Protein AF-A0A8S3IRN6-F1 (afdb_monomer_lite)

InterPro domains:
  IPR015925 Ryanodine/Inositol 1,4,5-trisphosphate receptor [PTHR45816] (8-215)

Secondary structure (DSSP, 8-state):
----------PPPGGGGG--HHHHHHHHHHPPP-TTS-SHHHHHHHHHHHHHHHHHHHHHHT-HHHHHHHHTHHHHHHHHHHHHHHHHHHHHHH-STTS------HHHHHHHHHHHHHHHHHHHH---HHHHHHHHHHHHHHHHHHH-HHHHHHHHHHHHHHHHHHHHHHHHHHTTGGGS-HHHHHH-HHHHHHHHHHHHHHHHHHT-GGGGGGG--

Sequence (217 aa):
MLISICLVVFPVPQLCEFLTNEKKQKVFLTCEQDEQGSKVKDFFEKFSEIFEEMKWQRKLRHQPTLYWFSSQMSLWSDISFNFAVLINILVAVFYPFNKGLKDLDSRSSAAIWGGLLMTLITILIKPNATSMRMFFVAGILRSIYSVGLGPTLWLMGTIQVLNKGIFLVSFMGNNGTFSKSRYENLTNFQLVYHVGYLLLCVLGLCLHEFFYSLLVS

Structure (mmCIF, N/CA/C/O backbone):
data_AF-A0A8S3IRN6-F1
#
_entry.id   AF-A0A8S3IRN6-F1
#
loop_
_atom_site.group_PDB
_atom_site.id
_atom_site.type_symbol
_atom_site.label_atom_id
_atom_site.label_alt_id
_atom_site.label_comp_id
_atom_site.label_asym_id
_atom_site.label_entity_id
_atom_site.label_seq_id
_atom_site.pdbx_PDB_ins_code
_atom_site.Cartn_x
_atom_site.Cartn_y
_atom_site.Cartn_z
_atom_site.occupancy
_atom_site.B_iso_or_equiv
_atom_site.auth_seq_id
_atom_site.auth_comp_id
_atom_site.auth_asym_id
_atom_site.auth_atom_id
_atom_site.pdbx_PDB_model_num
ATOM 1 N N . MET A 1 1 ? -36.011 18.662 41.094 1.00 51.31 1 MET A N 1
ATOM 2 C CA . MET A 1 1 ? -35.367 17.332 41.114 1.00 51.31 1 MET A CA 1
ATOM 3 C C . MET A 1 1 ? -33.869 17.562 41.272 1.00 51.31 1 MET A C 1
ATOM 5 O O . MET A 1 1 ? -33.260 18.069 40.341 1.00 51.31 1 MET A O 1
ATOM 9 N N . LEU A 1 2 ? -33.300 17.344 42.463 1.00 59.03 2 LEU A N 1
ATOM 10 C CA . LEU A 1 2 ? -31.853 17.483 42.667 1.00 59.03 2 LEU A CA 1
ATOM 11 C C . LEU A 1 2 ? -31.159 16.278 42.025 1.00 59.03 2 LEU A C 1
ATOM 13 O O . LEU A 1 2 ? -31.334 15.151 42.483 1.00 59.03 2 LEU A O 1
ATOM 17 N N . ILE A 1 3 ? -30.399 16.513 40.959 1.00 70.56 3 ILE A N 1
ATOM 18 C CA . ILE A 1 3 ? -29.511 15.502 40.382 1.00 70.56 3 ILE A CA 1
ATOM 19 C C . ILE A 1 3 ? -28.331 15.364 41.351 1.00 70.56 3 ILE A C 1
ATOM 21 O O . ILE A 1 3 ? -27.494 16.259 41.435 1.00 70.56 3 ILE A O 1
ATOM 25 N N . SER A 1 4 ? -28.287 14.278 42.127 1.00 84.00 4 SER A N 1
ATOM 26 C CA . SER A 1 4 ? -27.102 13.944 42.927 1.00 84.00 4 SER A CA 1
ATOM 27 C C . SER A 1 4 ? -26.049 13.306 42.031 1.00 84.00 4 SER A C 1
ATOM 29 O O . SER A 1 4 ? -26.319 12.315 41.354 1.00 84.00 4 SER A O 1
ATOM 31 N N . ILE A 1 5 ? -24.847 13.874 42.033 1.00 87.06 5 ILE A N 1
ATOM 32 C CA . ILE A 1 5 ? -23.699 13.350 41.293 1.00 87.06 5 ILE A CA 1
ATOM 33 C C . ILE A 1 5 ? -23.026 12.288 42.165 1.00 87.06 5 ILE A C 1
ATOM 35 O O . ILE A 1 5 ? -22.626 12.571 43.293 1.00 87.06 5 ILE A O 1
ATOM 39 N N . CYS A 1 6 ? -22.906 11.066 41.647 1.00 88.75 6 CYS A N 1
ATOM 40 C CA . CYS A 1 6 ? -22.199 9.970 42.304 1.00 88.75 6 CYS A CA 1
ATOM 41 C C . CYS A 1 6 ? -20.865 9.718 41.593 1.00 88.75 6 CYS A C 1
ATOM 43 O O . CYS A 1 6 ? -20.819 9.653 40.364 1.00 88.75 6 CYS A O 1
ATOM 45 N N . LEU A 1 7 ? -19.785 9.569 42.362 1.00 91.44 7 LEU A N 1
ATOM 46 C CA . LEU A 1 7 ? -18.476 9.177 41.849 1.00 91.44 7 LEU A CA 1
ATOM 47 C C . LEU A 1 7 ? -18.301 7.669 42.032 1.00 91.44 7 LEU A C 1
ATOM 49 O O . LEU A 1 7 ? -18.360 7.168 43.154 1.00 91.44 7 LEU A O 1
ATOM 53 N N . VAL A 1 8 ? -18.043 6.960 40.936 1.00 92.94 8 VAL A N 1
ATOM 54 C CA . VAL A 1 8 ? -17.762 5.520 40.944 1.00 92.94 8 VAL A CA 1
ATOM 55 C C . VAL A 1 8 ? -16.348 5.293 40.423 1.00 92.94 8 VAL A C 1
ATOM 57 O O . VAL A 1 8 ? -15.990 5.796 39.360 1.00 92.94 8 VAL A O 1
ATOM 60 N N . VAL A 1 9 ? -15.547 4.526 41.165 1.00 93.25 9 VAL A N 1
ATOM 61 C CA . VAL A 1 9 ? -14.176 4.153 40.787 1.00 93.25 9 VAL A CA 1
ATOM 62 C C . VAL A 1 9 ? -14.138 2.659 40.486 1.00 93.25 9 VAL A C 1
ATOM 64 O O . VAL A 1 9 ? -14.613 1.851 41.281 1.00 93.25 9 VAL A O 1
ATOM 67 N N . PHE A 1 10 ? -13.571 2.289 39.340 1.00 95.38 10 PHE A N 1
ATOM 68 C CA . PHE A 1 10 ? -13.399 0.901 38.915 1.00 95.38 10 PHE A CA 1
ATOM 69 C C . PHE A 1 10 ? -12.050 0.725 38.199 1.00 95.38 10 PHE A C 1
ATOM 71 O O . PHE A 1 10 ? -11.532 1.685 37.622 1.00 95.38 10 PHE A O 1
ATOM 78 N N . PRO A 1 11 ? -11.451 -0.480 38.231 1.00 94.75 11 PRO A N 1
ATOM 79 C CA . PRO A 1 11 ? -10.214 -0.751 37.509 1.00 94.75 11 PRO A CA 1
ATOM 80 C C . PRO A 1 11 ? -10.444 -0.742 35.994 1.00 94.75 11 PRO A C 1
ATOM 82 O O . PRO A 1 11 ? -11.449 -1.257 35.500 1.00 94.75 11 PRO A O 1
ATOM 85 N N . VAL A 1 12 ? -9.486 -0.195 35.243 1.00 93.69 12 VAL A N 1
ATOM 86 C CA . VAL A 1 12 ? -9.558 -0.157 33.777 1.00 93.69 12 VAL A CA 1
ATOM 87 C C . VAL A 1 12 ? -9.397 -1.577 33.212 1.00 93.69 12 VAL A C 1
ATOM 89 O O . VAL A 1 12 ? -8.413 -2.249 33.531 1.00 93.69 12 VAL A O 1
ATOM 92 N N . PRO A 1 13 ? -10.317 -2.056 32.354 1.00 93.31 13 PRO A N 1
ATOM 93 C CA . PRO A 1 13 ? -10.179 -3.359 31.713 1.00 93.31 13 PRO A CA 1
ATOM 94 C C . PRO A 1 13 ? -8.939 -3.434 30.811 1.00 93.31 13 PRO A C 1
ATOM 96 O O . PRO A 1 13 ? -8.669 -2.512 30.043 1.00 93.31 13 PRO A O 1
ATOM 99 N N . GLN A 1 14 ? -8.252 -4.583 30.797 1.00 92.12 14 GLN A N 1
ATOM 100 C CA . GLN A 1 14 ? -7.082 -4.821 29.927 1.00 92.12 14 GLN A CA 1
ATOM 101 C C . GLN A 1 14 ? -7.380 -4.605 28.433 1.00 92.12 14 GLN A C 1
ATOM 103 O O . GLN A 1 14 ? -6.500 -4.256 27.656 1.00 92.12 14 GLN A O 1
ATOM 108 N N . LEU A 1 15 ? -8.637 -4.784 28.009 1.00 91.75 15 LEU A N 1
ATOM 109 C CA . LEU A 1 15 ? -9.035 -4.595 26.615 1.00 91.75 15 LEU A CA 1
ATOM 110 C C . LEU A 1 15 ? -8.825 -3.146 26.125 1.00 91.75 15 LEU A C 1
ATOM 112 O O . LEU A 1 15 ? -8.568 -2.932 24.943 1.00 91.75 15 LEU A O 1
ATOM 116 N N . CYS A 1 16 ? -8.890 -2.162 27.025 1.00 90.19 16 CYS A N 1
ATOM 117 C CA . CYS A 1 16 ? -8.715 -0.750 26.687 1.00 90.19 16 CYS A CA 1
ATOM 118 C C . CYS A 1 16 ? -7.281 -0.405 26.251 1.00 90.19 16 CYS A C 1
ATOM 120 O O . CYS A 1 16 ? -7.080 0.610 25.585 1.00 90.19 16 CYS A O 1
ATOM 122 N N . GLU A 1 17 ? -6.297 -1.256 26.560 1.00 91.50 17 GLU A N 1
ATOM 123 C CA . GLU A 1 17 ? -4.917 -1.123 26.071 1.00 91.50 17 GLU A CA 1
ATOM 124 C C . GLU A 1 17 ? -4.825 -1.296 24.543 1.00 91.50 17 GLU A C 1
ATOM 126 O O . GLU A 1 17 ? -3.921 -0.771 23.890 1.00 91.50 17 GLU A O 1
ATOM 131 N N . PHE A 1 18 ? -5.794 -1.992 23.935 1.00 91.25 18 PHE A N 1
ATOM 132 C CA . PHE A 1 18 ? -5.815 -2.246 22.494 1.00 91.25 18 PHE A CA 1
ATOM 133 C C . PHE A 1 18 ? -6.413 -1.102 21.663 1.00 91.25 18 PHE A C 1
ATOM 135 O O . PHE A 1 18 ? -6.454 -1.203 20.437 1.00 91.25 18 PHE A O 1
ATOM 142 N N . LEU A 1 19 ? -6.840 -0.008 22.300 1.00 90.88 19 LEU A N 1
ATOM 143 C CA . LEU A 1 19 ? -7.397 1.158 21.622 1.00 90.88 19 LEU A CA 1
ATOM 144 C C . LEU A 1 19 ? -6.293 2.043 21.022 1.00 90.88 19 LEU A C 1
ATOM 146 O O . LEU A 1 19 ? -5.521 2.672 21.750 1.00 90.88 19 LEU A O 1
ATOM 150 N N . THR A 1 20 ? -6.251 2.142 19.692 1.00 87.25 20 THR A N 1
ATOM 151 C CA . THR A 1 20 ? -5.255 2.951 18.972 1.00 87.25 20 THR A CA 1
ATOM 152 C C . THR A 1 20 ? -5.501 4.454 19.141 1.00 87.25 20 THR A C 1
ATOM 154 O O . THR A 1 20 ? -6.636 4.923 19.268 1.00 87.25 20 THR A O 1
ATOM 157 N N . ASN A 1 21 ? -4.422 5.244 19.123 1.00 89.25 21 ASN A N 1
ATOM 158 C CA . ASN A 1 21 ? -4.521 6.706 19.209 1.00 89.25 21 ASN A CA 1
ATOM 159 C C . ASN A 1 21 ? -5.210 7.314 17.978 1.00 89.25 21 ASN A C 1
ATOM 161 O O . ASN A 1 21 ? -5.981 8.260 18.124 1.00 89.25 21 ASN A O 1
ATOM 165 N N . GLU A 1 22 ? -5.007 6.732 16.794 1.00 87.25 22 GLU A N 1
ATOM 166 C CA . GLU A 1 22 ? -5.702 7.126 15.562 1.00 87.25 22 GLU A CA 1
ATOM 167 C C . GLU A 1 22 ? -7.220 6.993 15.709 1.00 87.25 22 GLU A C 1
ATOM 169 O O . GLU A 1 22 ? -7.964 7.909 15.357 1.00 87.25 22 GLU A O 1
ATOM 174 N N . LYS A 1 23 ? -7.698 5.889 16.305 1.00 88.94 23 LYS A N 1
ATOM 175 C CA . LYS A 1 23 ? -9.130 5.695 16.541 1.00 88.94 23 LYS A CA 1
ATOM 176 C C . LYS A 1 23 ? -9.678 6.701 17.552 1.00 88.94 23 LYS A C 1
ATOM 178 O O . LYS A 1 23 ? -10.747 7.258 17.312 1.00 88.94 23 LYS A O 1
ATOM 183 N N . LYS A 1 24 ? -8.939 6.998 18.630 1.00 91.50 24 LYS A N 1
ATOM 184 C CA . LYS A 1 24 ? -9.315 8.048 19.601 1.00 91.50 24 LYS A CA 1
ATOM 185 C C . LYS A 1 24 ? -9.478 9.408 18.921 1.00 91.50 24 LYS A C 1
ATOM 187 O O . LYS A 1 24 ? -10.495 10.067 19.117 1.00 91.50 24 LYS A O 1
ATOM 192 N N . GLN A 1 25 ? -8.509 9.802 18.095 1.00 93.38 25 GLN A N 1
ATOM 193 C CA . GLN A 1 25 ? -8.565 11.057 17.343 1.00 93.38 25 GLN A CA 1
ATOM 194 C C . GLN A 1 25 ? -9.724 11.070 16.344 1.00 93.38 25 GLN A C 1
ATOM 196 O O . GLN A 1 25 ? -10.470 12.044 16.283 1.00 93.38 25 GLN A O 1
ATOM 201 N N . LYS A 1 26 ? -9.931 9.974 15.605 1.00 90.00 26 LYS A N 1
ATOM 202 C CA . LYS A 1 26 ? -11.034 9.855 14.648 1.00 90.00 26 LYS A CA 1
ATOM 203 C C . LYS A 1 26 ? -12.388 10.035 15.328 1.00 90.00 26 LYS A C 1
ATOM 205 O O . LYS A 1 26 ? -13.204 10.807 14.840 1.00 90.00 26 LYS A O 1
ATOM 210 N N . VAL A 1 27 ? -12.624 9.376 16.461 1.00 92.31 27 VAL A N 1
ATOM 211 C CA . VAL A 1 27 ? -13.881 9.502 17.220 1.00 92.31 27 VAL A CA 1
ATOM 212 C C . VAL A 1 27 ? -14.057 10.926 17.749 1.00 92.31 27 VAL A C 1
ATOM 214 O O . VAL A 1 27 ? -15.124 11.506 17.588 1.00 92.31 27 VAL A O 1
ATOM 217 N N . PHE A 1 28 ? -12.997 11.534 18.288 1.00 91.31 28 PHE A N 1
ATOM 218 C CA . PHE A 1 28 ? -13.040 12.914 18.777 1.00 91.31 28 PHE A CA 1
ATOM 219 C C . PHE A 1 28 ? -13.473 13.922 17.697 1.00 91.31 28 PHE A C 1
ATOM 221 O O . PHE A 1 28 ? -14.257 14.831 17.976 1.00 91.31 28 PHE A O 1
ATOM 228 N N . LEU A 1 29 ? -12.986 13.742 16.465 1.00 92.81 29 LEU A N 1
ATOM 229 C CA . LEU A 1 29 ? -13.263 14.637 15.339 1.00 92.81 29 LEU A CA 1
ATOM 230 C C . LEU A 1 29 ? -14.586 14.339 14.623 1.00 92.81 29 LEU A C 1
ATOM 232 O O . LEU A 1 29 ? -15.209 15.259 14.108 1.00 92.81 29 LEU A O 1
ATOM 236 N N . THR A 1 30 ? -15.007 13.073 14.573 1.00 92.56 30 THR A N 1
ATOM 237 C CA . THR A 1 30 ? -16.194 12.638 13.809 1.00 92.56 30 THR A CA 1
ATOM 238 C C . THR A 1 30 ? -17.465 12.521 14.643 1.00 92.56 30 THR A C 1
ATOM 240 O O . THR A 1 30 ? -18.512 12.213 14.080 1.00 92.56 30 THR A O 1
ATOM 243 N N . CYS A 1 31 ? -17.400 12.711 15.966 1.00 91.69 31 CYS A N 1
ATOM 244 C CA . CYS A 1 31 ? -18.601 12.718 16.797 1.00 91.69 31 CYS A CA 1
ATOM 245 C C . CYS A 1 31 ? -19.392 14.019 16.638 1.00 91.69 31 CYS A C 1
ATOM 247 O O . CYS A 1 31 ? -18.888 15.106 16.962 1.00 91.69 31 CYS A O 1
ATOM 249 N N . GLU A 1 32 ? -20.632 13.879 16.174 1.00 91.12 32 GLU A N 1
ATOM 250 C CA . GLU A 1 32 ? -21.556 14.985 15.932 1.00 91.12 32 GLU A CA 1
ATOM 251 C C . GLU A 1 32 ? -22.297 15.381 17.213 1.00 91.12 32 GLU A C 1
ATOM 253 O O . GLU A 1 32 ? -22.456 14.589 18.144 1.00 91.12 32 GLU A O 1
ATOM 258 N N . GLN A 1 33 ? -22.693 16.652 17.282 1.00 92.25 33 GLN A N 1
ATOM 259 C CA . GLN A 1 33 ? -23.548 17.149 18.355 1.00 92.25 33 GLN A CA 1
ATOM 260 C C . GLN A 1 33 ? -25.003 16.861 18.005 1.00 92.25 33 GLN A C 1
ATOM 262 O O . GLN A 1 33 ? -25.428 17.090 16.876 1.00 92.25 33 GLN A O 1
ATOM 267 N N . ASP A 1 34 ? -25.762 16.386 18.984 1.00 90.00 34 ASP A N 1
ATOM 268 C CA . ASP A 1 34 ? -27.210 16.293 18.873 1.00 90.00 34 ASP A CA 1
ATOM 269 C C . ASP A 1 34 ? -27.877 17.681 18.937 1.00 90.00 34 ASP A C 1
ATOM 271 O O . ASP A 1 34 ? -27.227 18.712 19.133 1.00 90.00 34 ASP A O 1
ATOM 275 N N . GLU A 1 35 ? -29.204 17.710 18.802 1.00 91.19 35 GLU A N 1
ATOM 276 C CA . GLU A 1 35 ? -30.015 18.935 18.883 1.00 91.19 35 GLU A CA 1
ATOM 277 C C . GLU A 1 35 ? -29.878 19.673 20.231 1.00 91.19 35 GLU A C 1
ATOM 279 O O . GLU A 1 35 ? -30.231 20.846 20.337 1.00 91.19 35 GLU A O 1
ATOM 284 N N . GLN A 1 36 ? -29.345 19.009 21.263 1.00 89.62 36 GLN A N 1
ATOM 285 C CA . GLN A 1 36 ? -29.102 19.554 22.601 1.00 89.62 36 GLN A CA 1
ATOM 286 C C . GLN A 1 36 ? -27.640 20.007 22.788 1.00 89.62 36 GLN A C 1
ATOM 288 O O . GLN A 1 36 ? -27.259 20.441 23.876 1.00 89.62 36 GLN A O 1
ATOM 293 N N . GLY A 1 37 ? -26.809 19.916 21.743 1.00 90.50 37 GLY A N 1
ATOM 294 C CA . GLY A 1 37 ? -25.389 20.269 21.769 1.00 90.50 37 GLY A CA 1
ATOM 295 C C . GLY A 1 37 ? -24.476 19.195 22.379 1.00 90.50 37 GLY A C 1
ATOM 296 O O . GLY A 1 37 ? -23.282 19.447 22.577 1.00 90.50 37 GLY A O 1
ATOM 297 N N . SER A 1 38 ? -24.998 18.003 22.674 1.00 92.88 38 SER A N 1
ATOM 298 C CA . SER A 1 38 ? -24.282 16.891 23.301 1.00 92.88 38 SER A CA 1
ATOM 299 C C . SER A 1 38 ? -23.728 15.913 22.266 1.00 92.88 38 SER A C 1
ATOM 301 O O . SER A 1 38 ? -24.407 15.501 21.333 1.00 92.88 38 SER A O 1
ATOM 303 N N . LYS A 1 39 ? -22.477 15.481 22.455 1.00 93.06 39 LYS A N 1
ATOM 304 C CA . LYS A 1 39 ? -21.825 14.454 21.615 1.00 93.06 39 LYS A CA 1
ATOM 305 C C . LYS A 1 39 ? -22.017 13.026 22.132 1.00 93.06 39 LYS A C 1
ATOM 307 O O . LYS A 1 39 ? -21.514 12.068 21.550 1.00 93.06 39 LYS A O 1
ATOM 312 N N . VAL A 1 40 ? -22.682 12.878 23.278 1.00 92.56 40 VAL A N 1
ATOM 313 C CA . VAL A 1 40 ? -22.723 11.620 24.034 1.00 92.56 40 VAL A CA 1
ATOM 314 C C . VAL A 1 40 ? -23.515 10.550 23.288 1.00 92.56 40 VAL A C 1
ATOM 316 O O . VAL A 1 40 ? -23.080 9.403 23.235 1.00 92.56 40 VAL A O 1
ATOM 319 N N . LYS A 1 41 ? -24.646 10.926 22.683 1.00 91.69 41 LYS A N 1
ATOM 320 C CA . LYS A 1 41 ? -25.515 9.993 21.962 1.00 91.69 41 LYS A CA 1
ATOM 321 C C . LYS A 1 41 ? -24.775 9.305 20.809 1.00 91.69 41 LYS A C 1
ATOM 323 O O . LYS A 1 41 ? -24.654 8.084 20.811 1.00 91.69 41 LYS A O 1
ATOM 328 N N . ASP A 1 42 ? -24.210 10.090 19.894 1.00 92.19 42 ASP A N 1
ATOM 329 C CA . ASP A 1 42 ? -23.471 9.584 18.729 1.00 92.19 42 ASP A CA 1
ATOM 330 C C . ASP A 1 42 ? -22.215 8.786 19.137 1.00 92.19 42 ASP A C 1
ATOM 332 O O . ASP A 1 42 ? -21.877 7.764 18.538 1.00 92.19 42 ASP A O 1
ATOM 336 N N . PHE A 1 43 ? -21.547 9.179 20.229 1.00 94.25 43 PHE A N 1
ATOM 337 C CA . PHE A 1 43 ? -20.453 8.384 20.788 1.00 94.25 43 PHE A CA 1
ATOM 338 C C . PHE A 1 43 ? -20.906 6.983 21.229 1.00 94.25 43 PHE A C 1
ATOM 340 O O . PHE A 1 43 ? -20.225 6.002 20.925 1.00 94.25 43 PHE A O 1
ATOM 347 N N . PHE A 1 44 ? -22.034 6.865 21.937 1.00 93.06 44 PHE A N 1
ATOM 348 C CA . PHE A 1 44 ? -22.539 5.567 22.397 1.00 93.06 44 PHE A CA 1
ATOM 349 C C . PHE A 1 44 ? -23.009 4.672 21.248 1.00 93.06 44 PHE A C 1
ATOM 351 O O . PHE A 1 44 ? -22.808 3.459 21.314 1.00 93.06 44 PHE A O 1
ATOM 358 N N . GLU A 1 45 ? -23.560 5.249 20.181 1.00 91.38 45 GLU A N 1
ATOM 359 C CA . GLU A 1 45 ? -23.904 4.506 18.963 1.00 91.38 45 GLU A CA 1
ATOM 360 C C . GLU A 1 45 ? -22.640 3.887 18.330 1.00 91.38 45 GLU A C 1
ATOM 362 O O . GLU A 1 45 ? -22.594 2.682 18.063 1.00 91.38 45 GLU A O 1
ATOM 367 N N . LYS A 1 46 ? -21.556 4.669 18.225 1.00 89.88 46 LYS A N 1
ATOM 368 C CA . LYS A 1 46 ? -20.247 4.226 17.700 1.00 89.88 46 LYS A CA 1
ATOM 369 C C . LYS A 1 46 ? -19.451 3.333 18.664 1.00 89.88 46 LYS A C 1
ATOM 371 O O . LYS A 1 46 ? -18.550 2.613 18.230 1.00 89.88 46 LYS A O 1
ATOM 376 N N . PHE A 1 47 ? -19.746 3.356 19.967 1.00 91.19 47 PHE A N 1
ATOM 377 C CA . PHE A 1 47 ? -18.990 2.623 20.994 1.00 91.19 47 PHE A CA 1
ATOM 378 C C . PHE A 1 47 ? -18.958 1.113 20.745 1.00 91.19 47 PHE A C 1
ATOM 380 O O . PHE A 1 47 ? -17.922 0.477 20.946 1.00 91.19 47 PHE A O 1
ATOM 387 N N . SER A 1 48 ? -20.071 0.548 20.273 1.00 89.31 48 SER A N 1
ATOM 388 C CA . SER A 1 48 ? -20.180 -0.877 19.945 1.00 89.31 48 SER A CA 1
ATOM 389 C C . SER A 1 48 ? -19.126 -1.315 18.916 1.00 89.31 48 SER A C 1
ATOM 391 O O . SER A 1 48 ? -18.422 -2.304 19.126 1.00 89.31 48 SER A O 1
ATOM 393 N N . GLU A 1 49 ? -18.927 -0.525 17.858 1.00 86.69 49 GLU A N 1
ATOM 394 C CA . GLU A 1 49 ? -17.913 -0.778 16.832 1.00 86.69 49 GLU A CA 1
ATOM 395 C C . GLU A 1 49 ? -16.490 -0.648 17.380 1.00 86.69 49 GLU A C 1
ATOM 397 O O . GLU A 1 49 ? -15.629 -1.475 17.079 1.00 86.69 49 GLU A O 1
ATOM 402 N N . ILE A 1 50 ? -16.240 0.372 18.209 1.00 89.62 50 ILE A N 1
ATOM 403 C CA . ILE A 1 50 ? -14.935 0.584 18.855 1.00 89.62 50 ILE A CA 1
ATOM 404 C C . ILE A 1 50 ? -14.598 -0.611 19.756 1.00 89.62 50 ILE A C 1
ATOM 406 O O . ILE A 1 50 ? -13.452 -1.060 19.806 1.00 89.62 50 ILE A O 1
ATOM 410 N N . PHE A 1 51 ? -15.593 -1.155 20.455 1.00 90.88 51 PHE A N 1
ATOM 411 C CA . PHE A 1 51 ? -15.424 -2.312 21.323 1.00 90.88 51 PHE A CA 1
ATOM 412 C C . PHE A 1 51 ? -15.056 -3.583 20.550 1.00 90.88 51 PHE A C 1
ATOM 414 O O . PHE A 1 51 ? -14.128 -4.296 20.946 1.00 90.88 51 PHE A O 1
ATOM 421 N N . GLU A 1 52 ? -15.720 -3.846 19.423 1.00 88.69 52 GLU A N 1
ATOM 422 C CA . GLU A 1 52 ? -15.362 -4.962 18.541 1.00 88.69 52 GLU A CA 1
ATOM 423 C C . GLU A 1 52 ? -13.975 -4.777 17.906 1.00 88.69 52 GLU A C 1
ATOM 425 O O . GLU A 1 52 ? -13.200 -5.734 17.833 1.00 88.69 52 GLU A O 1
ATOM 430 N N . GLU A 1 53 ? -13.597 -3.548 17.545 1.00 88.06 53 GLU A N 1
ATOM 431 C CA . GLU A 1 53 ? -12.253 -3.234 17.048 1.00 88.06 53 GLU A CA 1
ATOM 432 C C . GLU A 1 53 ? -11.173 -3.529 18.103 1.00 88.06 53 GLU A C 1
ATOM 434 O O . GLU A 1 53 ? -10.164 -4.161 17.790 1.00 88.06 53 GLU A O 1
ATOM 439 N N . MET A 1 54 ? -11.399 -3.181 19.376 1.00 90.81 54 MET A N 1
ATOM 440 C CA . MET A 1 54 ? -10.469 -3.520 20.464 1.00 90.81 54 MET A CA 1
ATOM 441 C C . MET A 1 54 ? -10.339 -5.039 20.666 1.00 90.81 54 MET A C 1
ATOM 443 O O . MET A 1 54 ? -9.229 -5.548 20.861 1.00 90.81 54 MET A O 1
ATOM 447 N N . LYS A 1 55 ? -11.444 -5.797 20.584 1.00 91.00 55 LYS A N 1
ATOM 448 C CA . LYS A 1 55 ? -11.399 -7.273 20.625 1.00 91.00 55 LYS A CA 1
ATOM 449 C C . LYS A 1 55 ? -10.604 -7.841 19.458 1.00 91.00 55 LYS A C 1
ATOM 451 O O . LYS A 1 55 ? -9.835 -8.787 19.647 1.00 91.00 55 LYS A O 1
ATOM 456 N N . TRP A 1 56 ? -10.785 -7.280 18.266 1.00 89.56 56 TRP A N 1
ATOM 457 C CA . TRP A 1 56 ? -10.038 -7.683 17.085 1.00 89.56 56 TRP A CA 1
ATOM 458 C C . TRP A 1 56 ? -8.543 -7.393 17.237 1.00 89.56 56 TRP A C 1
ATOM 460 O O . TRP A 1 56 ? -7.732 -8.297 17.057 1.00 89.56 56 TRP A O 1
ATOM 470 N N . GLN A 1 57 ? -8.170 -6.188 17.664 1.00 89.25 57 GLN A N 1
ATOM 471 C CA . GLN A 1 57 ? -6.777 -5.804 17.910 1.00 89.25 57 GLN A CA 1
ATOM 472 C C . GLN A 1 57 ? -6.102 -6.711 18.950 1.00 89.25 57 GLN A C 1
ATOM 474 O O . GLN A 1 57 ? -4.940 -7.092 18.785 1.00 89.25 57 GLN A O 1
ATOM 479 N N . ARG A 1 58 ? -6.838 -7.143 19.985 1.00 91.19 58 ARG A N 1
ATOM 480 C CA . ARG A 1 58 ? -6.361 -8.170 20.922 1.00 91.19 58 ARG A CA 1
ATOM 481 C C . ARG A 1 58 ? -6.076 -9.491 20.208 1.00 91.19 58 ARG A C 1
ATOM 483 O O . ARG A 1 58 ? -4.997 -10.044 20.401 1.00 91.19 58 ARG A O 1
ATOM 490 N N . LYS A 1 59 ? -7.000 -10.000 19.385 1.00 90.19 59 LYS A N 1
ATOM 491 C CA . LYS A 1 59 ? -6.800 -11.247 18.616 1.00 90.19 59 LYS A CA 1
ATOM 492 C C . LYS A 1 59 ? -5.626 -11.136 17.640 1.00 90.19 59 LYS A C 1
ATOM 494 O O . LYS A 1 59 ? -4.810 -12.049 17.577 1.00 90.19 59 LYS A O 1
ATOM 499 N N . LEU A 1 60 ? -5.499 -10.005 16.948 1.00 88.69 60 LEU A N 1
ATOM 500 C CA . LEU A 1 60 ? -4.449 -9.759 15.963 1.00 88.69 60 LEU A CA 1
ATOM 501 C C . LEU A 1 60 ? -3.050 -9.842 16.588 1.00 88.69 60 LEU A C 1
ATOM 503 O O . LEU A 1 60 ? -2.165 -10.464 16.013 1.00 88.69 60 LEU A O 1
ATOM 507 N N . ARG A 1 61 ? -2.851 -9.310 17.804 1.00 88.12 61 ARG A N 1
ATOM 508 C CA . ARG A 1 61 ? -1.556 -9.402 18.509 1.00 88.12 61 ARG A CA 1
ATOM 509 C C . ARG A 1 61 ? -1.175 -10.817 18.949 1.00 88.12 61 ARG A C 1
ATOM 511 O O . ARG A 1 61 ? 0.001 -11.067 19.181 1.00 88.12 61 ARG A O 1
ATOM 518 N N . HIS A 1 62 ? -2.128 -11.749 19.013 1.00 90.00 62 HIS A N 1
ATOM 519 C CA . HIS A 1 62 ? -1.818 -13.168 19.227 1.00 90.00 62 HIS A CA 1
ATOM 520 C C . HIS A 1 62 ? -1.316 -13.855 17.941 1.00 90.00 62 HIS A C 1
ATOM 522 O O . HIS A 1 62 ? -0.840 -14.985 18.001 1.00 90.00 62 HIS A O 1
ATOM 528 N N . GLN A 1 63 ? -1.397 -13.187 16.781 1.00 88.00 63 GLN A N 1
ATOM 529 C CA . GLN A 1 63 ? -0.934 -13.679 15.483 1.00 88.00 63 GLN A CA 1
ATOM 530 C C . GLN A 1 63 ? 0.212 -12.794 14.954 1.00 88.00 63 GLN A C 1
ATOM 532 O O . GLN A 1 63 ? -0.032 -11.828 14.227 1.00 88.00 63 GLN A O 1
ATOM 537 N N . PRO A 1 64 ? 1.481 -13.106 15.282 1.00 86.25 64 PRO A N 1
ATOM 538 C CA . PRO A 1 64 ? 2.611 -12.203 15.042 1.00 86.25 64 PRO A CA 1
ATOM 539 C C . PRO A 1 64 ? 2.856 -11.896 13.558 1.00 86.25 64 PRO A C 1
ATOM 541 O O . PRO A 1 64 ? 3.226 -10.775 13.218 1.00 86.25 64 PRO A O 1
ATOM 544 N N . THR A 1 65 ? 2.606 -12.855 12.662 1.00 86.19 65 THR A N 1
ATOM 545 C CA . THR A 1 65 ? 2.767 -12.670 11.211 1.00 86.19 65 THR A CA 1
ATOM 546 C C . THR A 1 65 ? 1.759 -11.666 10.655 1.00 86.19 65 THR A C 1
ATOM 548 O O . THR A 1 65 ? 2.141 -10.692 10.011 1.00 86.19 65 THR A O 1
ATOM 551 N N . LEU A 1 66 ? 0.471 -11.857 10.951 1.00 84.12 66 LEU A N 1
ATOM 552 C CA . LEU A 1 66 ? -0.602 -10.959 10.520 1.00 84.12 66 LEU A CA 1
ATOM 553 C C . LEU A 1 66 ? -0.481 -9.575 11.158 1.00 84.12 66 LEU A C 1
ATOM 555 O O . LEU A 1 66 ? -0.721 -8.574 10.483 1.00 84.12 66 LEU A O 1
ATOM 559 N N . TYR A 1 67 ? -0.065 -9.509 12.424 1.00 87.38 67 TYR A N 1
ATOM 560 C CA . TYR A 1 67 ? 0.219 -8.245 13.093 1.00 87.38 67 TYR A CA 1
ATOM 561 C C . TYR A 1 67 ? 1.344 -7.478 12.393 1.00 87.38 67 TYR A C 1
ATOM 563 O O . TYR A 1 67 ? 1.185 -6.291 12.116 1.00 87.38 67 TYR A O 1
ATOM 571 N N . TRP A 1 68 ? 2.445 -8.149 12.037 1.00 87.69 68 TRP A N 1
ATOM 572 C CA . T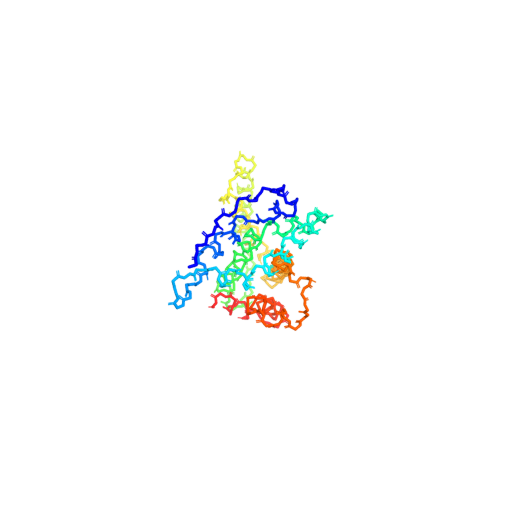RP A 1 68 ? 3.556 -7.510 11.332 1.00 87.69 68 TRP A CA 1
ATOM 573 C C . TRP A 1 68 ? 3.107 -6.916 9.994 1.00 87.69 68 TRP A C 1
ATOM 575 O O . TRP A 1 68 ? 3.311 -5.724 9.761 1.00 87.69 68 TRP A O 1
ATOM 585 N N . PHE A 1 69 ? 2.405 -7.696 9.166 1.00 84.12 69 PHE A N 1
ATOM 586 C CA . PHE A 1 69 ? 1.863 -7.198 7.900 1.00 84.12 69 PHE A CA 1
ATOM 587 C C . PHE A 1 69 ? 0.905 -6.019 8.109 1.00 84.12 69 PHE A C 1
ATOM 589 O O . PHE A 1 69 ? 1.049 -4.996 7.435 1.00 84.12 69 PHE A O 1
ATOM 596 N N . SER A 1 70 ? -0.027 -6.125 9.060 1.00 84.56 70 SER A N 1
ATOM 597 C CA . SER A 1 70 ? -1.027 -5.083 9.348 1.00 84.56 70 SER A CA 1
ATOM 598 C C . SER A 1 70 ? -0.402 -3.798 9.898 1.00 84.56 70 SER A C 1
ATOM 600 O O . SER A 1 70 ? -0.882 -2.709 9.600 1.00 84.56 70 SER A O 1
ATOM 602 N N . SER A 1 71 ? 0.701 -3.907 10.648 1.00 83.00 71 SER A N 1
ATOM 603 C CA . SER A 1 71 ? 1.402 -2.760 11.241 1.00 83.00 71 SER A CA 1
ATOM 604 C C . SER A 1 71 ? 2.073 -1.852 10.206 1.00 83.00 71 SER A C 1
ATOM 606 O O . SER A 1 71 ? 2.273 -0.670 10.460 1.00 83.00 71 SER A O 1
ATOM 608 N N . GLN A 1 72 ? 2.405 -2.391 9.031 1.00 84.44 72 GLN A N 1
ATOM 609 C CA . GLN A 1 72 ? 3.161 -1.692 7.988 1.00 84.44 72 GLN A CA 1
ATOM 610 C C . GLN A 1 72 ? 2.270 -1.179 6.848 1.00 84.44 72 GLN A C 1
ATOM 612 O O . GLN A 1 72 ? 2.730 -1.036 5.717 1.00 84.44 72 GLN A O 1
ATOM 617 N N . MET A 1 73 ? 0.986 -0.913 7.113 1.00 81.44 73 MET A N 1
ATOM 618 C CA . MET A 1 73 ? 0.015 -0.530 6.080 1.00 81.44 73 MET A CA 1
ATOM 619 C C . MET A 1 73 ? 0.487 0.655 5.215 1.00 81.44 73 MET A C 1
ATOM 621 O O . MET A 1 73 ? 0.377 0.589 3.989 1.00 81.44 73 MET A O 1
ATOM 625 N N . SER A 1 74 ? 1.058 1.699 5.824 1.00 82.94 74 SER A N 1
ATOM 626 C CA . SER A 1 74 ? 1.555 2.877 5.097 1.00 82.94 74 SER A CA 1
ATOM 627 C C . SER A 1 74 ? 2.713 2.537 4.156 1.00 82.94 74 SER A C 1
ATOM 629 O O . SER A 1 74 ? 2.699 2.954 3.002 1.00 82.94 74 SER A O 1
ATOM 631 N N . LEU A 1 75 ? 3.662 1.699 4.592 1.00 83.06 75 LEU A N 1
ATOM 632 C CA . LEU A 1 75 ? 4.787 1.280 3.748 1.00 83.06 75 LEU A CA 1
ATOM 633 C C . LEU A 1 75 ? 4.310 0.492 2.525 1.00 83.06 75 LEU A C 1
ATOM 635 O O . LEU A 1 75 ? 4.746 0.760 1.409 1.00 83.06 75 LEU A O 1
ATOM 639 N N . TRP A 1 76 ? 3.392 -0.460 2.717 1.00 85.56 76 TRP A N 1
ATOM 640 C CA . TRP A 1 76 ? 2.844 -1.255 1.615 1.00 85.56 76 TRP A CA 1
ATOM 641 C C . TRP A 1 76 ? 2.074 -0.387 0.606 1.00 85.56 76 TRP A C 1
ATOM 643 O O . TRP A 1 76 ? 2.172 -0.618 -0.604 1.00 85.56 76 TRP A O 1
ATOM 653 N N . SER A 1 77 ? 1.359 0.634 1.097 1.00 84.31 77 SER A N 1
ATOM 654 C CA . SER A 1 77 ? 0.679 1.638 0.269 1.00 84.31 77 SER A CA 1
ATOM 655 C C . SER A 1 77 ? 1.672 2.433 -0.574 1.00 84.31 77 SER A C 1
ATOM 657 O O . SER A 1 77 ? 1.527 2.503 -1.796 1.00 84.31 77 SER A O 1
ATOM 659 N N . ASP A 1 78 ? 2.714 2.976 0.060 1.00 86.00 78 ASP A N 1
ATOM 660 C CA . ASP A 1 78 ? 3.732 3.780 -0.613 1.00 86.00 78 ASP A CA 1
ATOM 661 C C . ASP A 1 78 ? 4.474 2.961 -1.668 1.00 86.00 78 ASP A C 1
ATOM 663 O O . ASP A 1 78 ? 4.639 3.410 -2.803 1.00 86.00 78 ASP A O 1
ATOM 667 N N . ILE A 1 79 ? 4.882 1.733 -1.336 1.00 85.00 79 ILE A N 1
ATOM 668 C CA . ILE A 1 79 ? 5.542 0.826 -2.283 1.00 85.00 79 ILE A CA 1
ATOM 669 C C . ILE A 1 79 ? 4.625 0.569 -3.485 1.00 85.00 79 ILE A C 1
ATOM 671 O O . ILE A 1 79 ? 5.065 0.705 -4.627 1.00 85.00 79 ILE A O 1
ATOM 675 N N . SER A 1 80 ? 3.340 0.273 -3.250 1.00 85.31 80 SER A N 1
ATOM 676 C CA . SER A 1 80 ? 2.378 0.011 -4.327 1.00 85.31 80 SER A CA 1
ATOM 677 C C . SER A 1 80 ? 2.205 1.218 -5.248 1.00 85.31 80 SER A C 1
ATOM 679 O O . SER A 1 80 ? 2.166 1.051 -6.468 1.00 85.31 80 SER A O 1
ATOM 681 N N . PHE A 1 81 ? 2.132 2.424 -4.686 1.00 83.38 81 PHE A N 1
ATOM 682 C CA . PHE A 1 81 ? 2.021 3.653 -5.465 1.00 83.38 81 PHE A CA 1
ATOM 683 C C . PHE A 1 81 ? 3.283 3.914 -6.300 1.00 83.38 81 PHE A C 1
ATOM 685 O O . PHE A 1 81 ? 3.190 4.170 -7.500 1.00 83.38 81 PHE A O 1
ATOM 692 N N . ASN A 1 82 ? 4.470 3.772 -5.702 1.00 85.19 82 ASN A N 1
ATOM 693 C CA . ASN A 1 82 ? 5.739 3.984 -6.402 1.00 85.19 82 ASN A CA 1
ATOM 694 C C . ASN A 1 82 ? 5.910 3.023 -7.591 1.00 85.19 82 ASN A C 1
ATOM 696 O O . ASN A 1 82 ? 6.297 3.452 -8.677 1.00 85.19 82 ASN A O 1
ATOM 700 N N . PHE A 1 83 ? 5.585 1.739 -7.417 1.00 83.12 83 PHE A N 1
ATOM 701 C CA . PHE A 1 83 ? 5.635 0.763 -8.510 1.00 83.12 83 PHE A CA 1
ATOM 702 C C . PHE A 1 83 ? 4.597 1.051 -9.604 1.00 83.12 83 PHE A C 1
ATOM 704 O O . PHE A 1 83 ? 4.926 0.931 -10.783 1.00 83.12 83 PHE A O 1
ATOM 711 N N . ALA A 1 84 ? 3.377 1.475 -9.248 1.00 83.31 84 ALA A N 1
ATOM 712 C CA . ALA A 1 84 ? 2.356 1.858 -10.229 1.00 83.31 84 ALA A CA 1
ATOM 713 C C . ALA A 1 84 ? 2.831 3.010 -11.125 1.00 83.31 84 ALA A C 1
ATOM 715 O O . ALA A 1 84 ? 2.711 2.941 -12.348 1.00 83.31 84 ALA A O 1
ATOM 716 N N . VAL A 1 85 ? 3.402 4.058 -10.524 1.00 83.56 85 VAL A N 1
ATOM 717 C CA . VAL A 1 85 ? 3.955 5.205 -11.258 1.00 83.56 85 VAL A CA 1
ATOM 718 C C . VAL A 1 85 ? 5.117 4.767 -12.147 1.00 83.56 85 VAL A C 1
ATOM 720 O O . VAL A 1 85 ? 5.184 5.158 -13.309 1.00 83.56 85 VAL A O 1
ATOM 723 N N . LEU A 1 86 ? 6.008 3.918 -11.631 1.00 83.31 86 LEU A N 1
ATOM 724 C CA . LEU A 1 86 ? 7.165 3.435 -12.378 1.00 83.31 86 LEU A CA 1
ATOM 725 C C . LEU A 1 86 ? 6.757 2.625 -13.616 1.00 83.31 86 LEU A C 1
ATOM 727 O O . LEU A 1 86 ? 7.270 2.889 -14.702 1.00 83.31 86 LEU A O 1
ATOM 731 N N . ILE A 1 87 ? 5.818 1.683 -13.475 1.00 81.94 87 ILE A N 1
ATOM 732 C CA . ILE A 1 87 ? 5.293 0.894 -14.602 1.00 81.94 87 ILE A CA 1
ATOM 733 C C . ILE A 1 87 ? 4.676 1.825 -15.650 1.00 81.94 87 ILE A C 1
ATOM 735 O O . ILE A 1 87 ? 4.964 1.689 -16.836 1.00 81.94 87 ILE A O 1
ATOM 739 N N . ASN A 1 88 ? 3.897 2.819 -15.220 1.00 83.62 88 ASN A N 1
ATOM 740 C CA . ASN A 1 88 ? 3.277 3.776 -16.132 1.00 83.62 88 ASN A CA 1
ATOM 741 C C . ASN A 1 88 ? 4.284 4.643 -16.889 1.00 83.62 88 ASN A C 1
ATOM 743 O O . ASN A 1 88 ? 4.129 4.838 -18.092 1.00 83.62 88 ASN A O 1
ATOM 747 N N . ILE A 1 89 ? 5.339 5.124 -16.224 1.00 83.25 89 ILE A N 1
ATOM 748 C CA . ILE A 1 89 ? 6.416 5.872 -16.889 1.00 83.25 89 ILE A CA 1
ATOM 749 C C . ILE A 1 89 ? 7.128 4.986 -17.917 1.00 83.25 89 ILE A C 1
ATOM 751 O O . ILE A 1 89 ? 7.393 5.438 -19.029 1.00 83.25 89 ILE A O 1
ATOM 755 N N . LEU A 1 90 ? 7.418 3.725 -17.581 1.00 80.50 90 LEU A N 1
ATOM 756 C CA . LEU A 1 90 ? 8.053 2.793 -18.517 1.00 80.50 90 LEU A CA 1
ATOM 757 C C . LEU A 1 90 ? 7.182 2.542 -19.747 1.00 80.50 90 LEU A C 1
ATOM 759 O O . LEU A 1 90 ? 7.672 2.644 -20.870 1.00 80.50 90 LEU A O 1
ATOM 763 N N . VAL A 1 91 ? 5.893 2.262 -19.545 1.00 79.69 91 VAL A N 1
ATOM 764 C CA . VAL A 1 91 ? 4.942 2.090 -20.648 1.00 79.69 91 VAL A CA 1
ATOM 765 C C . VAL A 1 91 ? 4.896 3.362 -21.499 1.00 79.69 91 VAL A C 1
ATOM 767 O O . VAL A 1 91 ? 5.040 3.274 -22.711 1.00 79.69 91 VAL A O 1
ATOM 770 N N . ALA A 1 92 ? 4.811 4.550 -20.895 1.00 82.19 92 ALA A N 1
ATOM 771 C CA . ALA A 1 92 ? 4.769 5.815 -21.631 1.00 82.19 92 ALA A CA 1
ATOM 772 C C . ALA A 1 92 ? 6.038 6.098 -22.461 1.00 82.19 92 ALA A C 1
ATOM 774 O O . ALA A 1 92 ? 5.937 6.610 -23.573 1.00 82.19 92 ALA A O 1
ATOM 775 N N . VAL A 1 93 ? 7.228 5.773 -21.943 1.00 78.62 93 VAL A N 1
ATOM 776 C CA . VAL A 1 93 ? 8.510 6.032 -22.626 1.00 78.62 93 VAL A CA 1
ATOM 777 C C . VAL A 1 93 ? 8.772 5.038 -23.756 1.00 78.62 93 VAL A C 1
ATOM 779 O O . VAL A 1 93 ? 9.306 5.418 -24.798 1.00 78.62 93 VAL A O 1
ATOM 782 N N . PHE A 1 94 ? 8.432 3.765 -23.551 1.00 76.00 94 PHE A N 1
ATOM 783 C CA . PHE A 1 94 ? 8.813 2.694 -24.471 1.00 76.00 94 PHE A CA 1
ATOM 784 C C . PHE A 1 94 ? 7.688 2.225 -25.409 1.00 76.00 94 PHE A C 1
ATOM 786 O O . PHE A 1 94 ? 7.917 1.362 -26.258 1.00 76.00 94 PHE A O 1
ATOM 793 N N . TYR A 1 95 ? 6.487 2.797 -25.309 1.00 71.69 95 TYR A N 1
ATOM 794 C CA . TYR A 1 95 ? 5.409 2.552 -26.265 1.00 71.69 95 TYR A CA 1
ATOM 795 C C . TYR A 1 95 ? 5.676 3.272 -27.605 1.00 71.69 95 TYR A C 1
ATOM 797 O O . TYR A 1 95 ? 6.067 4.442 -27.602 1.00 71.69 95 TYR A O 1
ATOM 805 N N . PRO A 1 96 ? 5.438 2.653 -28.781 1.00 69.44 96 PRO A N 1
ATOM 806 C CA . PRO A 1 96 ? 4.938 1.298 -29.015 1.00 69.44 96 PRO A CA 1
ATOM 807 C C . PRO A 1 96 ? 6.040 0.224 -28.995 1.00 69.44 96 PRO A C 1
ATOM 809 O O . PRO A 1 96 ? 7.102 0.377 -29.603 1.00 69.44 96 PRO A O 1
ATOM 812 N N . PHE A 1 97 ? 5.713 -0.923 -28.395 1.00 65.94 97 PHE A N 1
ATOM 813 C CA . PHE A 1 97 ? 6.606 -2.066 -28.141 1.00 65.94 97 PHE A CA 1
ATOM 814 C C . PHE A 1 97 ? 7.173 -2.758 -29.397 1.00 65.94 97 PHE A C 1
ATOM 816 O O . PHE A 1 97 ? 8.075 -3.585 -29.302 1.00 65.94 97 PHE A O 1
ATOM 823 N N . ASN A 1 98 ? 6.672 -2.400 -30.583 1.00 56.69 98 ASN A N 1
ATOM 824 C CA . ASN A 1 98 ? 7.063 -2.982 -31.872 1.00 56.69 98 ASN A CA 1
ATOM 825 C C . ASN A 1 98 ? 8.371 -2.431 -32.449 1.00 56.69 98 ASN A C 1
ATOM 827 O O . ASN A 1 98 ? 8.844 -2.915 -33.478 1.00 56.69 98 ASN A O 1
ATOM 831 N N . LYS A 1 99 ? 8.983 -1.426 -31.818 1.00 56.09 99 LYS A N 1
ATOM 832 C CA . LYS A 1 99 ? 10.364 -1.078 -32.143 1.00 56.09 99 LYS A CA 1
ATOM 833 C C . LYS A 1 99 ? 11.244 -2.095 -31.439 1.00 56.09 99 LYS A C 1
ATOM 835 O O . LYS A 1 99 ? 11.529 -1.922 -30.260 1.00 56.09 99 LYS A O 1
ATOM 840 N N . GLY A 1 100 ? 11.648 -3.145 -32.162 1.00 56.28 100 GLY A N 1
ATOM 841 C CA . GLY A 1 100 ? 12.722 -4.028 -31.716 1.00 56.28 100 GLY A CA 1
ATOM 842 C C . GLY A 1 100 ? 13.827 -3.149 -31.150 1.00 56.28 100 GLY A C 1
ATOM 843 O O . GLY A 1 100 ? 14.348 -2.291 -31.870 1.00 56.28 100 GLY A O 1
ATOM 844 N N . LEU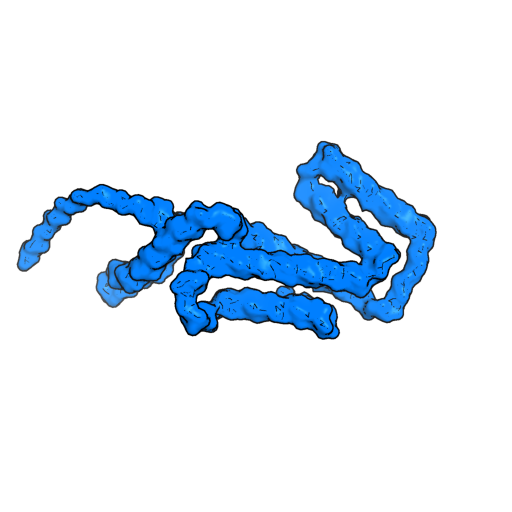 A 1 101 ? 14.052 -3.252 -29.835 1.00 58.31 101 LEU A N 1
ATOM 845 C CA . LEU A 1 101 ? 15.106 -2.525 -29.142 1.00 58.31 101 LEU A CA 1
ATOM 846 C C . LEU A 1 101 ? 16.377 -2.900 -29.892 1.00 58.31 101 LEU A C 1
ATOM 848 O O . LEU A 1 101 ? 16.831 -4.034 -29.777 1.00 58.31 101 LEU A O 1
ATOM 852 N N . LYS A 1 102 ? 16.842 -1.993 -30.764 1.00 53.88 102 LYS A N 1
ATOM 853 C CA . LYS A 1 102 ? 18.028 -2.204 -31.595 1.00 53.88 102 LYS A CA 1
ATOM 854 C C . LYS A 1 102 ? 19.107 -2.757 -30.683 1.00 53.88 102 LYS A C 1
ATOM 856 O O . LYS A 1 102 ? 19.291 -2.183 -29.607 1.00 53.88 102 LYS A O 1
ATOM 861 N N . ASP A 1 103 ? 19.766 -3.833 -31.114 1.00 60.81 103 ASP A N 1
ATOM 862 C CA . ASP A 1 103 ? 20.923 -4.395 -30.424 1.00 60.81 103 ASP A CA 1
ATOM 863 C C . ASP A 1 103 ? 21.768 -3.239 -29.897 1.00 60.81 103 ASP A C 1
ATOM 865 O O . ASP A 1 103 ? 22.237 -2.394 -30.669 1.00 60.81 103 ASP A O 1
ATOM 869 N N . LEU A 1 104 ? 21.828 -3.115 -28.569 1.00 60.62 104 LEU A N 1
ATOM 870 C CA . LEU A 1 104 ? 22.574 -2.040 -27.938 1.00 60.62 104 LEU A CA 1
ATOM 871 C C . LEU A 1 104 ? 24.002 -2.122 -28.460 1.00 60.62 104 LEU A C 1
ATOM 873 O O . LEU A 1 104 ? 24.666 -3.146 -28.286 1.00 60.62 104 LEU A O 1
ATOM 877 N N . ASP A 1 105 ? 24.485 -1.031 -29.055 1.00 73.69 105 ASP A N 1
ATOM 878 C CA . ASP A 1 105 ? 25.891 -0.922 -29.421 1.00 73.69 105 ASP A CA 1
ATOM 879 C C . ASP A 1 105 ? 26.750 -1.247 -28.188 1.00 73.69 105 ASP A C 1
ATOM 881 O O . ASP A 1 105 ? 26.407 -0.849 -27.066 1.00 73.69 105 ASP A O 1
ATOM 885 N N . SER A 1 106 ? 27.853 -1.972 -28.373 1.00 79.56 106 SER A N 1
ATOM 886 C CA . SER A 1 106 ? 28.673 -2.523 -27.279 1.00 79.56 106 SER A CA 1
ATOM 887 C C . SER A 1 106 ? 29.046 -1.455 -26.238 1.00 79.56 106 SER A C 1
ATOM 889 O O . SER A 1 106 ? 29.008 -1.688 -25.026 1.00 79.56 106 SER A O 1
ATOM 891 N N . ARG A 1 107 ? 29.272 -0.220 -26.704 1.00 81.25 107 ARG A N 1
ATOM 892 C CA . ARG A 1 107 ? 29.552 0.956 -25.873 1.00 81.25 107 ARG A CA 1
ATOM 893 C C . ARG A 1 107 ? 28.394 1.355 -24.951 1.00 81.25 107 ARG A C 1
ATOM 895 O O . ARG A 1 107 ? 28.627 1.733 -23.806 1.00 81.25 107 ARG A O 1
ATOM 902 N N . SER A 1 108 ? 27.155 1.277 -25.430 1.00 78.44 108 SER A N 1
ATOM 903 C CA . SER A 1 108 ? 25.953 1.612 -24.654 1.00 78.44 108 SER A CA 1
ATOM 904 C C . SER A 1 108 ? 25.631 0.544 -23.603 1.00 78.44 108 SER A C 1
ATOM 906 O O . SER A 1 108 ? 25.327 0.878 -22.459 1.00 78.44 108 SER A O 1
ATOM 908 N N . SER A 1 109 ? 25.818 -0.735 -23.941 1.00 84.12 109 SER A N 1
ATOM 909 C CA . SER A 1 109 ? 25.720 -1.843 -22.982 1.00 84.12 109 SER A CA 1
ATOM 910 C C . SER A 1 109 ? 26.773 -1.722 -21.871 1.00 84.12 109 SER A C 1
ATOM 912 O O . SER A 1 109 ? 26.441 -1.817 -20.685 1.00 84.12 109 SER A O 1
ATOM 914 N N . ALA A 1 110 ? 28.025 -1.415 -22.231 1.00 85.06 110 ALA A N 1
ATOM 915 C CA . ALA A 1 110 ? 29.100 -1.168 -21.272 1.00 85.06 110 ALA A CA 1
ATOM 916 C C . ALA A 1 110 ? 28.811 0.041 -20.362 1.00 85.06 110 ALA A C 1
ATOM 918 O O . ALA A 1 110 ? 29.085 -0.017 -19.164 1.00 85.06 110 ALA A O 1
ATOM 919 N N . ALA A 1 111 ? 28.208 1.110 -20.894 1.00 86.06 111 ALA A N 1
ATOM 920 C CA . ALA A 1 111 ? 27.818 2.277 -20.105 1.00 86.06 111 ALA A CA 1
ATOM 921 C C . ALA A 1 111 ? 26.731 1.951 -19.065 1.00 86.06 111 ALA A C 1
ATOM 923 O O . ALA A 1 111 ? 26.838 2.384 -17.918 1.00 86.06 111 ALA A O 1
ATOM 924 N N . ILE A 1 112 ? 25.718 1.151 -19.426 1.00 85.94 112 ILE A N 1
ATOM 925 C CA . ILE A 1 112 ? 24.666 0.723 -18.485 1.00 85.94 112 ILE A CA 1
ATOM 926 C C . ILE A 1 112 ? 25.258 -0.182 -17.396 1.00 85.94 112 ILE A C 1
ATOM 928 O O . ILE A 1 112 ? 24.935 -0.015 -16.221 1.00 85.94 112 ILE A O 1
ATOM 932 N N . TRP A 1 113 ? 2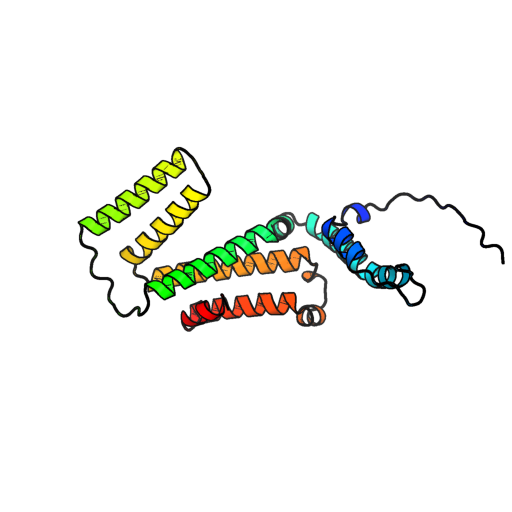6.161 -1.100 -17.757 1.00 88.38 113 TRP A N 1
ATOM 933 C CA . TRP A 1 113 ? 26.907 -1.908 -16.785 1.00 88.38 113 TRP A CA 1
ATOM 934 C C . TRP A 1 113 ? 27.750 -1.051 -15.842 1.00 88.38 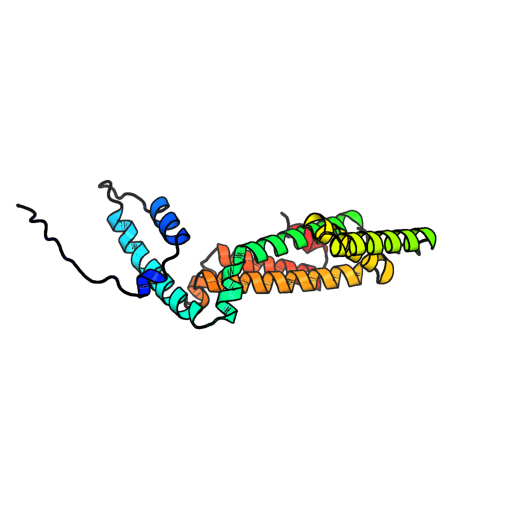113 TRP A C 1
ATOM 936 O O . TRP A 1 113 ? 27.697 -1.248 -14.630 1.00 88.38 113 TRP A O 1
ATOM 946 N N . GLY A 1 114 ? 28.477 -0.070 -16.381 1.00 90.69 114 GLY A N 1
ATOM 947 C CA . GLY A 1 114 ? 29.237 0.893 -15.590 1.00 90.69 114 GLY A CA 1
ATOM 948 C C . GLY A 1 114 ? 28.343 1.659 -14.616 1.00 90.69 114 GLY A C 1
ATOM 949 O O . GLY A 1 114 ? 28.654 1.732 -13.432 1.00 90.69 114 GLY A O 1
ATOM 950 N N . GLY A 1 115 ? 27.188 2.152 -15.073 1.00 88.44 115 GLY A N 1
ATOM 951 C CA . GLY A 1 115 ? 26.200 2.819 -14.221 1.00 88.44 115 GLY A CA 1
ATOM 952 C C . GLY A 1 115 ? 25.646 1.918 -13.110 1.00 88.44 115 GLY A C 1
ATOM 953 O O . GLY A 1 115 ? 25.547 2.343 -11.957 1.00 88.44 115 GLY A O 1
ATOM 954 N N . LEU A 1 116 ? 25.339 0.654 -13.419 1.00 90.81 116 LEU A N 1
ATOM 955 C CA . LEU A 1 116 ? 24.874 -0.324 -12.430 1.00 90.81 116 LEU A CA 1
ATOM 956 C C . LEU A 1 116 ? 25.948 -0.610 -11.370 1.00 90.81 116 LEU A C 1
ATOM 958 O O . LEU A 1 116 ? 25.654 -0.612 -10.178 1.00 90.81 116 LEU A O 1
ATOM 962 N N . LEU A 1 117 ? 27.203 -0.794 -11.785 1.00 92.81 117 LEU A N 1
ATOM 963 C CA . LEU A 1 117 ? 28.322 -1.015 -10.867 1.00 92.81 117 LEU A CA 1
ATOM 964 C C . LEU A 1 117 ? 28.609 0.225 -10.014 1.00 92.81 117 LEU A C 1
ATOM 966 O O . LEU A 1 117 ? 28.823 0.101 -8.813 1.00 92.81 117 LEU A O 1
ATOM 970 N N . MET A 1 118 ? 28.544 1.423 -10.598 1.00 90.38 118 MET A N 1
ATOM 971 C CA . MET A 1 118 ? 28.712 2.677 -9.862 1.00 90.38 118 MET A CA 1
ATOM 972 C C . MET A 1 118 ? 27.624 2.860 -8.804 1.00 90.38 118 MET A C 1
ATOM 974 O O . MET A 1 118 ? 27.933 3.154 -7.651 1.00 90.38 118 MET A O 1
ATOM 978 N N . THR A 1 119 ? 26.355 2.636 -9.158 1.00 90.44 119 THR A N 1
ATOM 979 C CA . THR A 1 119 ? 25.256 2.704 -8.180 1.00 90.44 119 THR A CA 1
ATOM 980 C C . THR A 1 119 ? 25.404 1.637 -7.093 1.00 90.44 119 THR A C 1
ATOM 982 O O . THR A 1 119 ? 25.266 1.961 -5.914 1.00 90.44 119 THR A O 1
ATOM 985 N N . LEU A 1 120 ? 25.816 0.414 -7.440 1.00 90.69 120 LEU A N 1
ATOM 986 C CA . LEU A 1 120 ? 26.113 -0.643 -6.469 1.00 90.69 120 LEU A CA 1
ATOM 987 C C . LEU A 1 120 ? 27.223 -0.234 -5.485 1.00 90.69 120 LEU A C 1
ATOM 989 O O . LEU A 1 120 ? 27.043 -0.351 -4.275 1.00 90.69 120 LEU A O 1
ATOM 993 N N . ILE A 1 121 ? 28.338 0.313 -5.980 1.00 92.12 121 ILE A N 1
ATOM 994 C CA . ILE A 1 121 ? 29.443 0.803 -5.141 1.00 92.12 121 ILE A CA 1
ATOM 995 C C . ILE A 1 121 ? 28.951 1.906 -4.196 1.00 92.12 121 ILE A C 1
ATOM 997 O O . ILE A 1 121 ? 29.266 1.888 -3.006 1.00 92.12 121 ILE A O 1
ATOM 1001 N N . THR A 1 122 ? 28.128 2.843 -4.682 1.00 89.06 122 THR A N 1
ATOM 1002 C CA . THR A 1 122 ? 27.588 3.904 -3.818 1.00 89.06 122 THR A CA 1
ATOM 1003 C C . THR A 1 122 ? 26.674 3.374 -2.713 1.00 89.06 122 THR A C 1
ATOM 1005 O O . THR A 1 122 ? 26.708 3.925 -1.615 1.00 89.06 122 THR A O 1
ATOM 1008 N N . ILE A 1 123 ? 25.900 2.306 -2.952 1.00 91.75 123 ILE A N 1
ATOM 1009 C CA . ILE A 1 123 ? 25.088 1.648 -1.911 1.00 91.75 123 ILE A CA 1
ATOM 1010 C C . ILE A 1 123 ? 25.982 1.028 -0.838 1.00 91.75 123 ILE A C 1
ATOM 1012 O O . ILE A 1 123 ? 25.690 1.178 0.346 1.00 91.75 123 ILE A O 1
ATOM 1016 N N . LEU A 1 124 ? 27.068 0.361 -1.244 1.00 91.50 124 LEU A N 1
ATOM 1017 C CA . LEU A 1 124 ? 27.989 -0.306 -0.319 1.00 91.50 124 LEU A CA 1
ATOM 1018 C C . LEU A 1 124 ? 28.746 0.687 0.571 1.00 91.50 124 LEU A C 1
ATOM 1020 O O . LEU A 1 124 ? 28.977 0.401 1.741 1.00 91.50 124 LEU A O 1
ATOM 1024 N N . ILE A 1 125 ? 29.110 1.857 0.036 1.00 92.44 125 ILE A N 1
ATOM 1025 C CA . ILE A 1 125 ? 29.804 2.903 0.802 1.00 92.44 125 ILE A CA 1
ATOM 1026 C C . ILE A 1 125 ? 28.822 3.672 1.694 1.00 92.44 125 ILE A C 1
ATOM 1028 O O . ILE A 1 125 ? 29.112 3.938 2.860 1.00 92.44 125 ILE A O 1
ATOM 1032 N N . LYS A 1 126 ? 27.669 4.074 1.146 1.00 89.19 126 LYS A N 1
ATOM 1033 C CA . LYS A 1 126 ? 26.676 4.884 1.857 1.00 89.19 126 LYS A CA 1
ATOM 1034 C C . LYS A 1 126 ? 25.255 4.480 1.445 1.00 89.19 126 LYS A C 1
ATOM 1036 O O . LYS A 1 126 ? 24.719 5.045 0.484 1.00 89.19 126 LYS A O 1
ATOM 1041 N N . PRO A 1 127 ? 24.602 3.571 2.193 1.00 87.38 127 PRO A N 1
ATOM 1042 C CA . PRO A 1 127 ? 23.232 3.173 1.910 1.00 87.38 127 PRO A CA 1
ATOM 1043 C C . PRO A 1 127 ? 22.304 4.354 2.197 1.00 87.38 127 PRO A C 1
ATOM 1045 O O . PRO A 1 127 ? 22.014 4.695 3.341 1.00 87.38 127 PRO A O 1
ATOM 1048 N N . ASN A 1 128 ? 21.874 5.021 1.131 1.00 88.25 128 ASN A N 1
ATOM 1049 C CA . ASN A 1 128 ? 20.942 6.139 1.187 1.00 88.25 128 ASN A CA 1
ATOM 1050 C C . ASN A 1 128 ? 19.710 5.823 0.333 1.00 88.25 128 ASN A C 1
ATOM 1052 O O . ASN A 1 128 ? 19.824 5.132 -0.682 1.00 88.25 128 ASN A O 1
ATOM 1056 N N . ALA A 1 129 ? 18.547 6.369 0.696 1.00 83.94 129 ALA A N 1
ATOM 1057 C CA . ALA A 1 129 ? 17.288 6.121 -0.011 1.00 83.94 129 ALA A CA 1
ATOM 1058 C C . ALA A 1 129 ? 17.390 6.465 -1.508 1.00 83.94 129 ALA A C 1
ATOM 1060 O O . ALA A 1 129 ? 16.912 5.717 -2.360 1.00 83.94 129 ALA A O 1
ATOM 1061 N N . THR A 1 130 ? 18.085 7.555 -1.844 1.00 82.75 130 THR A N 1
ATOM 1062 C CA . THR A 1 130 ? 18.342 7.955 -3.235 1.00 82.75 130 THR A CA 1
ATOM 1063 C C . THR A 1 130 ? 19.219 6.948 -3.978 1.00 82.75 130 THR A C 1
ATOM 1065 O O . THR A 1 130 ? 18.959 6.656 -5.140 1.00 82.75 130 THR A O 1
ATOM 1068 N N . SER A 1 131 ? 20.230 6.383 -3.312 1.00 85.31 131 SER A N 1
ATOM 1069 C CA . SER A 1 131 ? 21.139 5.400 -3.913 1.00 85.31 131 SER A CA 1
ATOM 1070 C C . SER A 1 131 ? 20.418 4.082 -4.212 1.00 85.31 131 SER A C 1
ATOM 1072 O O . SER A 1 131 ? 20.499 3.569 -5.327 1.00 85.31 131 SER A O 1
ATOM 1074 N N . MET A 1 132 ? 19.585 3.616 -3.272 1.00 85.19 132 MET A N 1
ATOM 1075 C CA . MET A 1 132 ? 18.708 2.458 -3.478 1.00 85.19 132 MET A CA 1
ATOM 1076 C C . MET A 1 132 ? 17.778 2.670 -4.677 1.00 85.19 132 MET A C 1
ATOM 1078 O O . MET A 1 132 ? 17.711 1.822 -5.563 1.00 85.19 132 MET A O 1
ATOM 1082 N N . ARG A 1 133 ? 17.108 3.830 -4.760 1.00 84.62 133 ARG A N 1
ATOM 1083 C CA . ARG A 1 133 ? 16.230 4.169 -5.893 1.00 84.62 133 ARG A CA 1
ATOM 1084 C C . ARG A 1 133 ? 16.977 4.164 -7.229 1.00 84.62 133 ARG A C 1
ATOM 1086 O O . ARG A 1 133 ? 16.477 3.589 -8.190 1.00 84.62 133 ARG A O 1
ATOM 1093 N N . MET A 1 134 ? 18.170 4.762 -7.290 1.00 85.44 134 MET A N 1
ATOM 1094 C CA . MET A 1 134 ? 18.981 4.786 -8.514 1.00 85.44 134 MET A CA 1
ATOM 1095 C C . MET A 1 134 ? 19.414 3.385 -8.952 1.00 85.44 134 MET A C 1
ATOM 1097 O O . MET A 1 134 ? 19.356 3.085 -10.141 1.00 85.44 134 MET A O 1
ATOM 1101 N N . PHE A 1 135 ? 19.780 2.512 -8.013 1.00 88.19 135 PHE A N 1
ATOM 1102 C CA . PHE A 1 135 ? 20.120 1.124 -8.320 1.00 88.19 135 PHE A CA 1
ATOM 1103 C C . PHE A 1 135 ? 18.923 0.331 -8.846 1.00 88.19 135 PHE A C 1
ATOM 1105 O O . PHE A 1 135 ? 19.057 -0.374 -9.844 1.00 88.19 135 PHE A O 1
ATOM 1112 N N . PHE A 1 136 ? 17.739 0.491 -8.240 1.00 87.50 136 PHE A N 1
ATOM 1113 C CA . PHE A 1 136 ? 16.513 -0.114 -8.764 1.00 87.50 136 PHE A CA 1
ATOM 1114 C C . PHE A 1 136 ? 16.245 0.348 -10.199 1.00 87.50 136 PHE A C 1
ATOM 1116 O O . PHE A 1 136 ? 16.105 -0.489 -11.085 1.00 87.50 136 PHE A O 1
ATOM 1123 N N . VAL A 1 137 ? 16.256 1.659 -10.465 1.00 86.06 137 VAL A N 1
ATOM 1124 C CA . VAL A 1 137 ? 16.030 2.203 -11.817 1.00 86.06 137 VAL A CA 1
ATOM 1125 C C . VAL A 1 137 ? 17.077 1.697 -12.817 1.00 86.06 137 VAL A C 1
ATOM 1127 O O . VAL A 1 137 ? 16.718 1.285 -13.919 1.00 86.06 137 VAL A O 1
ATOM 1130 N N . ALA A 1 138 ? 18.358 1.664 -12.437 1.00 86.50 138 ALA A N 1
ATOM 1131 C CA . ALA A 1 138 ? 19.430 1.147 -13.286 1.00 86.50 138 ALA A CA 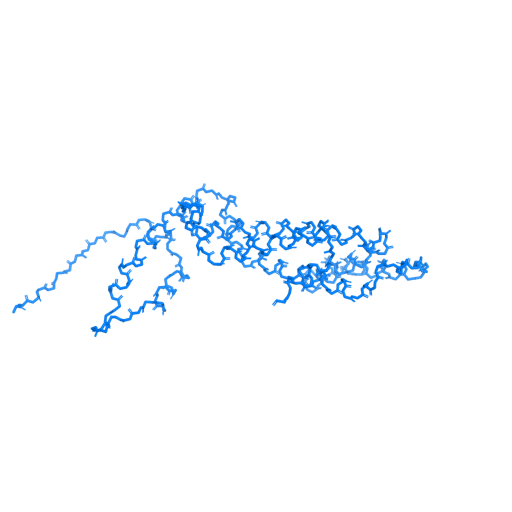1
ATOM 1132 C C . ALA A 1 138 ? 19.266 -0.355 -13.582 1.00 86.50 138 ALA A C 1
ATOM 1134 O O . ALA A 1 138 ? 19.446 -0.780 -14.724 1.00 86.50 138 ALA A O 1
ATOM 1135 N N . GLY A 1 139 ? 18.878 -1.155 -12.583 1.00 88.00 139 GLY A N 1
ATOM 1136 C CA . GLY A 1 139 ? 18.611 -2.587 -12.740 1.00 88.00 139 GLY A CA 1
ATOM 1137 C C . GLY A 1 139 ? 17.424 -2.867 -13.663 1.00 88.00 139 GLY A C 1
ATOM 1138 O O . GLY A 1 139 ? 17.489 -3.756 -14.510 1.00 88.00 139 GLY A O 1
ATOM 1139 N N . ILE A 1 140 ? 16.371 -2.058 -13.561 1.00 86.56 140 ILE A N 1
ATOM 1140 C CA . ILE A 1 140 ? 15.189 -2.122 -14.427 1.00 86.56 140 ILE A CA 1
ATOM 1141 C C . ILE A 1 140 ? 15.567 -1.799 -15.868 1.00 86.56 140 ILE A C 1
ATOM 1143 O O . ILE A 1 140 ? 15.283 -2.583 -16.772 1.00 86.56 140 ILE A O 1
ATOM 1147 N N . LEU A 1 141 ? 16.258 -0.676 -16.077 1.00 83.75 141 LEU A N 1
ATOM 1148 C CA . LEU A 1 141 ? 16.727 -0.261 -17.394 1.00 83.75 141 LEU A CA 1
ATOM 1149 C C . LEU A 1 141 ? 17.597 -1.356 -18.022 1.00 83.75 141 LEU A C 1
ATOM 1151 O O . LEU A 1 141 ? 17.395 -1.735 -19.172 1.00 83.75 141 LEU A O 1
ATOM 1155 N N . ARG A 1 142 ? 18.521 -1.929 -17.243 1.00 85.69 142 ARG A N 1
ATOM 1156 C CA . ARG A 1 142 ? 19.366 -3.039 -17.687 1.00 85.69 142 ARG A CA 1
ATOM 1157 C C . ARG A 1 142 ? 18.549 -4.274 -18.068 1.00 85.69 142 ARG A C 1
ATOM 1159 O O . ARG A 1 142 ? 18.877 -4.879 -19.088 1.00 85.69 142 ARG A O 1
ATOM 1166 N N . SER A 1 143 ? 17.530 -4.624 -17.277 1.00 84.00 143 SER A N 1
ATOM 1167 C CA . SER A 1 143 ? 16.638 -5.767 -17.513 1.00 84.00 143 SER A CA 1
ATOM 1168 C C . SER A 1 143 ? 15.916 -5.642 -18.855 1.00 84.00 143 SER A C 1
ATOM 1170 O O . SER A 1 143 ? 16.006 -6.575 -19.658 1.00 84.00 143 SER A O 1
ATOM 1172 N N . ILE A 1 144 ? 15.345 -4.460 -19.137 1.00 83.81 144 ILE A N 1
ATOM 1173 C CA . ILE A 1 144 ? 14.660 -4.135 -20.401 1.00 83.81 144 ILE A CA 1
ATOM 1174 C C . ILE A 1 144 ? 15.576 -4.402 -21.597 1.00 83.81 144 ILE A C 1
ATOM 1176 O O . ILE A 1 144 ? 15.154 -4.995 -22.585 1.00 83.81 144 ILE A O 1
ATOM 1180 N N . TYR A 1 145 ? 16.845 -4.007 -21.502 1.00 78.12 145 TYR A N 1
ATOM 1181 C CA . TYR A 1 145 ? 17.798 -4.176 -22.594 1.00 78.12 145 TYR A CA 1
ATOM 1182 C C . TYR A 1 145 ? 18.413 -5.582 -22.710 1.00 78.12 145 TYR A C 1
ATOM 1184 O O . TYR A 1 145 ? 18.882 -5.937 -23.784 1.00 78.12 145 TYR A O 1
ATOM 1192 N N . SER A 1 146 ? 18.461 -6.388 -21.639 1.00 80.31 146 SER A N 1
ATOM 1193 C CA . SER A 1 146 ? 18.918 -7.793 -21.728 1.00 80.31 146 SER A CA 1
ATOM 1194 C C . SER A 1 146 ? 17.840 -8.751 -22.203 1.00 80.31 146 SER A C 1
ATOM 1196 O O . SER A 1 146 ? 18.112 -9.604 -23.036 1.00 80.31 146 SER A O 1
ATOM 1198 N N . VAL A 1 147 ? 16.663 -8.683 -21.579 1.00 80.75 147 VAL A N 1
ATOM 1199 C CA . VAL A 1 147 ? 15.615 -9.710 -21.696 1.00 80.75 147 VAL A CA 1
ATOM 1200 C C . VAL A 1 147 ? 14.496 -9.229 -22.622 1.00 80.75 147 VAL A C 1
ATOM 1202 O O . VAL A 1 147 ? 13.701 -10.026 -23.113 1.00 80.75 147 VAL A O 1
ATOM 1205 N N . GLY A 1 148 ? 14.452 -7.927 -22.900 1.00 78.62 148 GLY A N 1
ATOM 1206 C CA . GLY A 1 148 ? 13.360 -7.280 -23.600 1.00 78.62 148 GLY A CA 1
ATOM 1207 C C . GLY A 1 148 ? 12.350 -6.677 -22.631 1.00 78.62 148 GLY A C 1
ATOM 1208 O O . GLY A 1 148 ? 12.251 -7.037 -21.458 1.00 78.62 148 GLY A O 1
ATOM 1209 N N . LEU A 1 149 ? 11.570 -5.739 -23.152 1.00 78.75 149 LEU A N 1
ATOM 1210 C CA . LEU A 1 149 ? 10.608 -4.968 -22.377 1.00 78.75 149 LEU A CA 1
ATOM 1211 C C . LEU A 1 149 ? 9.414 -5.799 -21.887 1.00 78.75 149 LEU A C 1
ATOM 1213 O O . LEU A 1 149 ? 9.000 -5.633 -20.744 1.00 78.75 149 LEU A O 1
ATOM 1217 N N . GLY A 1 150 ? 8.901 -6.719 -22.710 1.00 78.69 150 GLY A N 1
ATOM 1218 C CA . GLY A 1 150 ? 7.752 -7.565 -22.358 1.00 78.69 150 GLY A CA 1
ATOM 1219 C C . GLY A 1 150 ? 7.981 -8.398 -21.087 1.00 78.69 150 GLY A C 1
ATOM 1220 O O . GLY A 1 150 ? 7.229 -8.243 -20.124 1.00 78.69 150 GLY A O 1
ATOM 1221 N N . PRO A 1 151 ? 9.046 -9.224 -21.015 1.00 82.88 151 PRO A N 1
ATOM 1222 C CA . PRO A 1 151 ? 9.351 -10.003 -19.813 1.00 82.88 151 PRO A CA 1
ATOM 1223 C C . PRO A 1 151 ? 9.610 -9.142 -18.569 1.00 82.88 151 PRO A C 1
ATOM 1225 O O . PRO A 1 151 ? 9.181 -9.505 -17.473 1.00 82.88 151 PRO A O 1
ATOM 1228 N N . THR A 1 152 ? 10.269 -7.985 -18.717 1.00 85.38 152 THR A N 1
ATOM 1229 C CA . THR A 1 152 ? 10.499 -7.064 -17.593 1.00 85.38 152 THR A CA 1
ATOM 1230 C C . THR A 1 152 ? 9.193 -6.452 -17.082 1.00 85.38 152 THR A C 1
ATOM 1232 O O . THR A 1 152 ? 8.986 -6.409 -15.870 1.00 85.38 152 THR A O 1
ATOM 1235 N N . LEU A 1 153 ? 8.290 -6.023 -17.971 1.00 82.12 153 LEU A N 1
ATOM 1236 C CA . LEU A 1 153 ? 6.977 -5.497 -17.582 1.00 82.12 153 LEU A CA 1
ATOM 1237 C C . LEU A 1 153 ? 6.121 -6.565 -16.900 1.00 82.12 153 LEU A C 1
ATOM 1239 O O . LEU A 1 153 ? 5.488 -6.278 -15.886 1.00 82.12 153 LEU A O 1
ATOM 1243 N N . TRP A 1 154 ? 6.162 -7.808 -17.379 1.00 84.19 154 TRP A N 1
ATOM 1244 C CA . TRP A 1 154 ? 5.456 -8.920 -16.742 1.00 84.19 154 TRP A CA 1
ATOM 1245 C C . TRP A 1 154 ? 5.991 -9.218 -15.330 1.00 84.19 154 TRP A C 1
ATOM 1247 O O . TRP A 1 154 ? 5.219 -9.368 -14.380 1.00 84.19 154 TRP A O 1
ATOM 1257 N N . LEU A 1 155 ? 7.318 -9.218 -15.145 1.00 86.69 155 LEU A N 1
ATOM 1258 C CA . LEU A 1 155 ? 7.940 -9.354 -13.822 1.00 86.69 155 LEU A CA 1
ATOM 1259 C C . LEU A 1 155 ? 7.537 -8.203 -12.884 1.00 86.69 155 LEU A C 1
ATOM 1261 O O . LEU A 1 155 ? 7.239 -8.415 -11.712 1.00 86.69 155 LEU A O 1
ATOM 1265 N N . MET A 1 156 ? 7.490 -6.972 -13.386 1.00 85.75 156 MET A N 1
ATOM 1266 C CA . MET A 1 156 ? 7.062 -5.828 -12.581 1.00 85.75 156 MET A CA 1
ATOM 1267 C C . MET A 1 156 ? 5.587 -5.882 -12.213 1.00 85.75 156 MET A C 1
ATOM 1269 O O . MET A 1 156 ? 5.229 -5.619 -11.066 1.00 85.75 156 MET A O 1
ATOM 1273 N N . GLY A 1 157 ? 4.733 -6.238 -13.169 1.00 85.62 157 GLY A N 1
ATOM 1274 C CA . GLY A 1 157 ? 3.300 -6.365 -12.956 1.00 85.62 157 GLY A CA 1
ATOM 1275 C C . GLY A 1 157 ? 2.962 -7.468 -11.952 1.00 85.62 157 GLY A C 1
ATOM 1276 O O . GLY A 1 157 ? 2.121 -7.260 -11.078 1.00 85.62 157 GLY A O 1
ATOM 1277 N N . THR A 1 158 ? 3.667 -8.604 -11.991 1.00 88.00 158 THR A N 1
ATOM 1278 C CA . THR A 1 158 ? 3.513 -9.671 -10.983 1.00 88.00 158 THR A CA 1
ATOM 1279 C C . THR A 1 158 ? 3.925 -9.199 -9.588 1.00 88.00 158 THR A C 1
ATOM 1281 O O . THR A 1 158 ? 3.160 -9.377 -8.639 1.00 88.00 158 THR A O 1
ATOM 1284 N N . ILE A 1 159 ? 5.074 -8.525 -9.453 1.00 88.88 159 ILE A N 1
ATOM 1285 C CA . ILE A 1 159 ? 5.514 -7.931 -8.178 1.00 88.88 159 ILE A CA 1
ATOM 1286 C C . ILE A 1 159 ? 4.486 -6.910 -7.665 1.00 88.88 159 ILE A C 1
ATOM 1288 O O . ILE A 1 159 ? 4.161 -6.910 -6.478 1.00 88.88 159 ILE A O 1
ATOM 1292 N N . GLN A 1 160 ? 3.921 -6.086 -8.550 1.00 88.12 160 GLN A N 1
ATOM 1293 C CA . GLN A 1 160 ? 2.898 -5.096 -8.206 1.00 88.12 160 GLN A CA 1
ATOM 1294 C C . GLN A 1 160 ? 1.611 -5.747 -7.682 1.00 88.12 160 GLN A C 1
ATOM 1296 O O . GLN A 1 160 ? 1.064 -5.301 -6.670 1.00 88.12 160 GLN A O 1
ATOM 1301 N N . VAL A 1 161 ? 1.130 -6.812 -8.333 1.00 88.56 161 VAL A N 1
ATOM 1302 C CA . VAL A 1 161 ? -0.051 -7.573 -7.888 1.00 88.56 161 VAL A CA 1
ATOM 1303 C C . VAL A 1 161 ? 0.203 -8.216 -6.526 1.00 88.56 161 VAL A C 1
ATOM 1305 O O . VAL A 1 161 ? -0.635 -8.091 -5.633 1.00 88.56 161 VAL A O 1
ATOM 1308 N N . LEU A 1 162 ? 1.368 -8.844 -6.332 1.00 89.94 162 LEU A N 1
ATOM 1309 C CA . LEU A 1 162 ? 1.747 -9.439 -5.047 1.00 89.94 162 LEU A CA 1
ATOM 1310 C C . LEU A 1 162 ? 1.787 -8.386 -3.937 1.00 89.94 162 LEU A C 1
ATOM 1312 O O . LEU A 1 162 ? 1.177 -8.571 -2.885 1.00 89.94 162 LEU A O 1
ATOM 1316 N N . ASN A 1 163 ? 2.439 -7.252 -4.193 1.00 89.12 163 ASN A N 1
ATOM 1317 C CA . ASN A 1 163 ? 2.528 -6.157 -3.237 1.00 89.12 163 ASN A CA 1
ATOM 1318 C C . ASN A 1 163 ? 1.143 -5.586 -2.886 1.00 89.12 163 ASN A C 1
ATOM 1320 O O . ASN A 1 163 ? 0.848 -5.339 -1.717 1.00 89.12 163 ASN A O 1
ATOM 1324 N N . LYS A 1 164 ? 0.255 -5.434 -3.878 1.00 87.12 164 LYS A N 1
ATOM 1325 C CA . LYS A 1 164 ? -1.124 -4.983 -3.647 1.00 87.12 164 LYS A CA 1
ATOM 1326 C C . LYS A 1 164 ? -1.942 -6.007 -2.859 1.00 87.12 164 LYS A C 1
ATOM 1328 O O . LYS A 1 164 ? -2.745 -5.615 -2.016 1.00 87.12 164 LYS A O 1
ATOM 1333 N N . GLY A 1 165 ? -1.718 -7.299 -3.096 1.00 88.00 165 GLY A N 1
ATOM 1334 C CA . GLY A 1 165 ? -2.306 -8.378 -2.307 1.00 88.0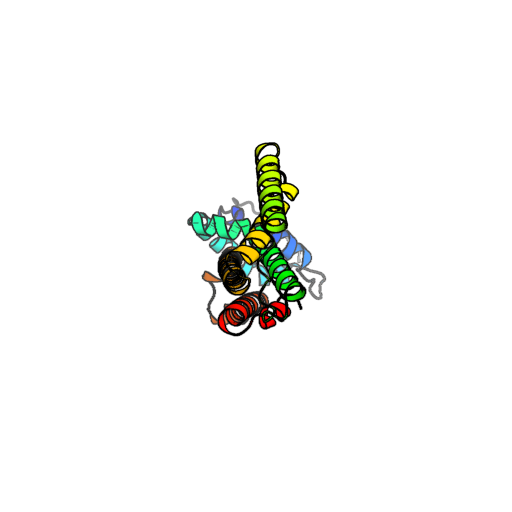0 165 GLY A CA 1
ATOM 1335 C C . GLY A 1 165 ? -1.888 -8.303 -0.838 1.00 88.00 165 GLY A C 1
ATOM 1336 O O . GLY A 1 165 ? -2.745 -8.343 0.041 1.00 88.00 165 GLY A O 1
ATOM 1337 N N . ILE A 1 166 ? -0.593 -8.101 -0.569 1.00 89.12 166 ILE A N 1
ATOM 1338 C CA . ILE A 1 166 ? -0.080 -7.914 0.797 1.00 89.12 166 ILE A CA 1
ATOM 1339 C C . ILE A 1 166 ? -0.711 -6.675 1.440 1.00 89.12 166 ILE A C 1
ATOM 1341 O O . ILE A 1 166 ? -1.240 -6.773 2.544 1.00 89.12 166 ILE A O 1
ATOM 1345 N N . PHE A 1 167 ? -0.743 -5.541 0.732 1.00 88.81 167 PHE A N 1
ATOM 1346 C CA . PHE A 1 167 ? -1.408 -4.327 1.209 1.00 88.81 167 PHE A CA 1
ATOM 1347 C C . PHE A 1 167 ? -2.881 -4.574 1.570 1.00 88.81 167 PHE A C 1
ATOM 1349 O O . PHE A 1 167 ? -3.341 -4.121 2.616 1.00 88.81 167 PHE A O 1
ATOM 1356 N N . LEU A 1 168 ? -3.623 -5.303 0.731 1.00 87.62 168 LEU A N 1
ATOM 1357 C CA . LEU A 1 168 ? -5.029 -5.612 0.983 1.00 87.62 168 LEU A CA 1
ATOM 1358 C C . LEU A 1 168 ? -5.196 -6.475 2.241 1.00 87.62 168 LEU A C 1
ATOM 1360 O O . LEU A 1 168 ? -6.064 -6.190 3.064 1.00 87.62 168 LEU A O 1
ATOM 1364 N N . VAL A 1 169 ? -4.339 -7.483 2.429 1.00 86.56 169 VAL A N 1
ATOM 1365 C CA . VAL A 1 169 ? -4.330 -8.308 3.647 1.00 86.56 169 VAL A CA 1
ATOM 1366 C C . VAL A 1 169 ? -4.022 -7.455 4.879 1.00 86.56 169 VAL A C 1
ATOM 1368 O O . VAL A 1 169 ? -4.730 -7.564 5.880 1.00 86.56 169 VAL A O 1
ATOM 1371 N N . SER A 1 170 ? -3.034 -6.559 4.800 1.00 88.06 170 SER A N 1
ATOM 1372 C CA . SER A 1 170 ? -2.705 -5.608 5.868 1.00 88.06 170 SER A CA 1
ATOM 1373 C C . SER A 1 170 ? -3.868 -4.667 6.194 1.00 88.06 170 SER A C 1
ATOM 1375 O O . SER A 1 170 ? -4.168 -4.437 7.364 1.00 88.06 170 SER A O 1
ATOM 1377 N N . PHE A 1 171 ? -4.558 -4.155 5.172 1.00 85.69 171 PHE A N 1
ATOM 1378 C CA . PHE A 1 171 ? -5.721 -3.279 5.315 1.00 85.69 171 PHE A CA 1
ATOM 1379 C C . PHE A 1 171 ? -6.892 -3.990 6.003 1.00 85.69 171 PHE A C 1
ATOM 1381 O O . PHE A 1 171 ? -7.466 -3.474 6.965 1.00 85.69 171 PHE A O 1
ATOM 1388 N N . MET A 1 172 ? -7.228 -5.197 5.541 1.00 84.50 172 MET A N 1
ATOM 1389 C CA . MET A 1 172 ? -8.284 -6.023 6.134 1.00 84.50 172 MET A CA 1
ATOM 1390 C C . MET A 1 172 ? -7.942 -6.432 7.573 1.00 84.50 172 MET A C 1
ATOM 1392 O O . MET A 1 172 ? -8.828 -6.489 8.429 1.00 84.50 172 MET A O 1
ATOM 1396 N N . GLY A 1 173 ? -6.657 -6.688 7.837 1.00 84.44 173 GLY A N 1
ATOM 1397 C CA . GLY A 1 173 ? -6.124 -7.021 9.151 1.00 84.44 173 GLY A CA 1
ATOM 1398 C C . GLY A 1 173 ? -6.204 -5.857 10.128 1.00 84.44 173 GLY A C 1
ATOM 1399 O O . GLY A 1 173 ? -6.619 -6.056 11.262 1.00 84.44 173 GLY A O 1
ATOM 1400 N N . ASN A 1 174 ? -5.897 -4.632 9.704 1.00 82.88 174 ASN A N 1
ATOM 1401 C CA . ASN A 1 174 ? -5.959 -3.473 10.593 1.00 82.88 174 ASN A CA 1
ATOM 1402 C C . ASN A 1 174 ? -7.406 -3.052 10.922 1.00 82.88 174 ASN A C 1
ATOM 1404 O O . ASN A 1 174 ? -7.719 -2.726 12.065 1.00 82.88 174 ASN A O 1
ATOM 1408 N N . ASN A 1 175 ? -8.314 -3.137 9.943 1.00 77.25 175 ASN A N 1
ATOM 1409 C CA . ASN A 1 175 ? -9.716 -2.722 10.090 1.00 77.25 175 ASN A CA 1
ATOM 1410 C C . ASN A 1 175 ? -10.646 -3.787 10.700 1.00 77.25 175 ASN A C 1
ATOM 1412 O O . ASN A 1 175 ? -11.857 -3.569 10.785 1.00 77.25 175 ASN A O 1
ATOM 1416 N N . GLY A 1 176 ? -10.127 -4.962 11.070 1.00 75.44 176 GLY A N 1
ATOM 1417 C CA . GLY A 1 176 ? -10.943 -6.051 11.623 1.00 75.44 176 GLY A CA 1
ATOM 1418 C C . GLY A 1 176 ? -11.972 -6.624 10.656 1.00 75.44 176 GLY A C 1
ATOM 1419 O O . GLY A 1 176 ? -12.930 -7.278 11.060 1.00 75.44 176 GLY A O 1
ATOM 1420 N N . THR A 1 177 ? -11.778 -6.405 9.359 1.00 74.31 177 THR A N 1
ATOM 1421 C CA . THR A 1 177 ? -12.729 -6.789 8.313 1.00 74.31 177 THR A CA 1
ATOM 1422 C C . THR A 1 177 ? -12.852 -8.310 8.174 1.00 74.31 177 THR A C 1
ATOM 1424 O O . THR A 1 177 ? -13.861 -8.819 7.696 1.00 74.31 177 THR A O 1
ATOM 1427 N N . PHE A 1 178 ? -11.859 -9.060 8.659 1.00 68.00 178 PHE A N 1
ATOM 1428 C CA . PHE A 1 178 ? -11.899 -10.521 8.723 1.00 68.00 178 PHE A CA 1
ATOM 1429 C C . PHE A 1 178 ? -12.918 -11.083 9.726 1.00 68.00 178 PHE A C 1
ATOM 1431 O O . PHE A 1 178 ? -13.340 -12.223 9.551 1.00 68.00 178 PHE A O 1
ATOM 1438 N N . SER A 1 179 ? -13.318 -10.335 10.765 1.00 66.31 179 SER A N 1
ATOM 1439 C CA . SER A 1 179 ? -14.344 -10.804 11.713 1.00 66.31 179 SER A CA 1
ATOM 1440 C C . SER A 1 179 ? -15.764 -10.388 11.340 1.00 66.31 179 SER A C 1
ATOM 1442 O O . SER A 1 179 ? -16.708 -10.852 11.976 1.00 66.31 179 SER A O 1
ATOM 1444 N N . LYS A 1 180 ? -15.918 -9.504 10.349 1.00 73.06 180 LYS A N 1
ATOM 1445 C CA . LYS A 1 180 ? -17.210 -9.002 9.870 1.00 73.06 180 LYS A CA 1
ATOM 1446 C C . LYS A 1 180 ? -17.796 -9.913 8.790 1.00 73.06 180 LYS A C 1
ATOM 1448 O O . LYS A 1 180 ? -17.079 -10.674 8.135 1.00 73.06 180 LYS A O 1
ATOM 1453 N N . SER A 1 181 ? -19.116 -9.856 8.607 1.00 72.06 181 SER A N 1
ATOM 1454 C CA . SER A 1 181 ? -19.800 -10.649 7.579 1.00 72.06 181 SER A CA 1
ATOM 1455 C C . SER A 1 181 ? -19.374 -10.209 6.173 1.00 72.06 181 SER A C 1
ATOM 1457 O O . SER A 1 181 ? -19.139 -9.027 5.926 1.00 72.06 181 SER A O 1
ATOM 1459 N N . ARG A 1 182 ? -19.325 -11.138 5.204 1.00 64.19 182 ARG A N 1
ATOM 1460 C CA . ARG A 1 182 ? -18.946 -10.811 3.811 1.00 64.19 182 ARG A CA 1
ATOM 1461 C C . ARG A 1 182 ? -19.830 -9.722 3.197 1.00 64.19 182 ARG A C 1
ATOM 1463 O O . ARG A 1 182 ? -19.348 -8.966 2.362 1.00 64.19 182 ARG A O 1
ATOM 1470 N N . TYR A 1 183 ? -21.094 -9.646 3.611 1.00 64.19 183 TYR A N 1
ATOM 1471 C CA . TYR A 1 183 ? -22.023 -8.618 3.149 1.00 64.19 183 TYR A CA 1
ATOM 1472 C C . TYR A 1 183 ? -21.591 -7.220 3.611 1.00 64.19 183 TYR A C 1
ATOM 1474 O O . TYR A 1 183 ? -21.443 -6.334 2.781 1.00 64.19 183 TYR A O 1
ATOM 1482 N N . GLU A 1 184 ? -21.265 -7.051 4.896 1.00 68.38 184 GLU A N 1
ATOM 1483 C CA . GLU A 1 184 ? -20.768 -5.783 5.459 1.00 68.38 184 GLU A CA 1
ATOM 1484 C C . GLU A 1 184 ? -19.429 -5.353 4.845 1.00 68.38 184 GLU A C 1
ATOM 1486 O O . GLU A 1 184 ? -19.146 -4.163 4.703 1.00 68.38 184 GLU A O 1
ATOM 1491 N N . ASN A 1 185 ? -18.609 -6.327 4.442 1.00 70.44 185 ASN A N 1
ATOM 1492 C CA . ASN A 1 185 ? -17.339 -6.065 3.772 1.00 70.44 185 ASN A CA 1
ATOM 1493 C C . ASN A 1 185 ? -17.541 -5.497 2.363 1.00 70.44 185 ASN A C 1
ATOM 1495 O O . ASN A 1 185 ? -16.793 -4.608 1.961 1.00 70.44 185 ASN A O 1
ATOM 1499 N N . LEU A 1 186 ? -18.550 -5.981 1.630 1.00 67.62 186 LEU A N 1
ATOM 1500 C CA . LEU A 1 186 ? -18.906 -5.468 0.303 1.00 67.62 186 LEU A CA 1
ATOM 1501 C C . LEU A 1 186 ? -19.553 -4.080 0.368 1.00 67.62 186 LEU A C 1
ATOM 1503 O O . LEU A 1 186 ? -19.437 -3.316 -0.584 1.00 67.62 186 LEU A O 1
ATOM 1507 N N . THR A 1 187 ? -20.181 -3.716 1.485 1.00 70.88 187 THR A N 1
ATOM 1508 C CA . THR A 1 187 ? -20.715 -2.361 1.687 1.00 70.88 187 THR A CA 1
ATOM 1509 C C . THR A 1 187 ? -19.619 -1.332 1.975 1.00 70.88 187 THR A C 1
ATOM 1511 O O . THR A 1 187 ? -19.841 -0.129 1.843 1.00 70.88 187 THR A O 1
ATOM 1514 N N . ASN A 1 188 ? -18.424 -1.773 2.376 1.00 78.62 188 ASN A N 1
ATOM 1515 C CA . ASN A 1 188 ? -17.328 -0.869 2.690 1.00 78.62 188 ASN A CA 1
ATOM 1516 C C . ASN A 1 188 ? -16.660 -0.359 1.403 1.00 78.62 188 ASN A C 1
ATOM 1518 O O . ASN A 1 188 ? -15.804 -1.026 0.819 1.00 78.62 188 ASN A O 1
ATOM 1522 N N . PHE A 1 189 ? -17.030 0.858 0.994 1.00 81.38 189 PHE A N 1
ATOM 1523 C CA . PHE A 1 189 ? -16.528 1.514 -0.218 1.00 81.38 189 PHE A CA 1
ATOM 1524 C C . PHE A 1 189 ? -14.995 1.498 -0.329 1.00 81.38 189 PHE A C 1
ATOM 1526 O O . PHE A 1 189 ? -14.454 1.248 -1.404 1.00 81.38 189 PHE A O 1
ATOM 1533 N N . GLN A 1 190 ? -14.279 1.689 0.785 1.00 80.88 190 GLN A N 1
ATOM 1534 C CA . GLN A 1 190 ? -12.815 1.702 0.788 1.00 80.88 190 GLN A CA 1
ATOM 1535 C C . GLN A 1 190 ? -12.218 0.321 0.471 1.00 80.88 190 GLN A C 1
ATOM 1537 O O . GLN A 1 190 ? -11.235 0.223 -0.264 1.00 80.88 190 GLN A O 1
ATOM 1542 N N . LEU A 1 191 ? -12.826 -0.759 0.979 1.00 83.62 191 LEU A N 1
ATOM 1543 C CA . LEU A 1 191 ? -12.398 -2.123 0.661 1.00 83.62 191 LEU A CA 1
ATOM 1544 C C . LEU A 1 191 ? -12.688 -2.458 -0.802 1.00 83.62 191 LEU A C 1
ATOM 1546 O O . LEU A 1 191 ? -11.809 -2.969 -1.495 1.00 83.62 191 LEU A O 1
ATOM 1550 N N . VAL A 1 192 ? -13.892 -2.135 -1.281 1.00 85.94 192 VAL A N 1
ATOM 1551 C CA . VAL A 1 192 ? -14.291 -2.369 -2.676 1.00 85.94 192 VAL A CA 1
ATOM 1552 C C . VAL A 1 192 ? -13.361 -1.635 -3.638 1.00 85.94 192 VAL A C 1
ATOM 1554 O O . VAL A 1 192 ? -12.918 -2.227 -4.618 1.00 85.94 192 VAL A O 1
ATOM 1557 N N . TYR A 1 193 ? -12.985 -0.394 -3.325 1.00 86.25 193 TYR A N 1
ATOM 1558 C CA . TYR A 1 193 ? -12.016 0.370 -4.107 1.00 86.25 193 TYR A CA 1
ATOM 1559 C C . TYR A 1 193 ? -10.655 -0.338 -4.201 1.00 86.25 193 TYR A C 1
ATOM 1561 O O . TYR A 1 193 ? -10.109 -0.514 -5.291 1.00 86.25 193 TYR A O 1
ATOM 1569 N N . HIS A 1 194 ? -10.107 -0.810 -3.075 1.00 86.38 194 HIS A N 1
ATOM 1570 C CA . HIS A 1 194 ? -8.824 -1.519 -3.071 1.00 86.38 194 HIS A CA 1
ATOM 1571 C C . HIS A 1 194 ? -8.876 -2.878 -3.786 1.00 86.38 194 HIS A C 1
ATOM 1573 O O . HIS A 1 194 ? -7.901 -3.248 -4.445 1.00 86.38 194 HIS A O 1
ATOM 1579 N N . VAL A 1 195 ? -10.003 -3.592 -3.708 1.00 86.69 195 VAL A N 1
ATOM 1580 C CA . VAL A 1 195 ? -10.238 -4.838 -4.457 1.00 86.69 195 VAL A CA 1
ATOM 1581 C C . VAL A 1 195 ? -10.373 -4.563 -5.956 1.00 86.69 195 VAL A C 1
ATOM 1583 O O . VAL A 1 195 ? -9.741 -5.250 -6.754 1.00 86.69 195 VAL A O 1
ATOM 1586 N N . GLY A 1 196 ? -11.123 -3.533 -6.352 1.00 86.19 196 GLY A N 1
ATOM 1587 C CA . GLY A 1 196 ? -11.234 -3.103 -7.747 1.00 86.19 196 GLY A CA 1
ATOM 1588 C C . GLY A 1 196 ? -9.874 -2.737 -8.340 1.00 86.19 196 GLY A C 1
ATOM 1589 O O . GLY A 1 196 ? -9.534 -3.176 -9.434 1.00 86.19 196 GLY A O 1
ATOM 1590 N N . TYR A 1 197 ? -9.038 -2.035 -7.574 1.00 84.31 197 TYR A N 1
ATOM 1591 C CA . TYR A 1 197 ? -7.665 -1.724 -7.972 1.00 84.31 197 TYR A CA 1
ATOM 1592 C C . TYR A 1 197 ? -6.810 -2.983 -8.174 1.00 84.31 197 TYR A C 1
ATOM 1594 O O . TYR A 1 197 ? -6.045 -3.063 -9.130 1.00 84.31 197 TYR A O 1
ATOM 1602 N N . LEU A 1 198 ? -6.934 -3.984 -7.293 1.00 86.19 198 LEU A N 1
ATOM 1603 C CA . LEU A 1 198 ? -6.242 -5.266 -7.456 1.00 86.19 198 LEU A CA 1
ATOM 1604 C C . LEU A 1 198 ? -6.690 -5.981 -8.740 1.00 86.19 198 LEU A C 1
ATOM 1606 O O . LEU A 1 198 ? -5.849 -6.504 -9.467 1.00 86.19 198 LEU A O 1
ATOM 1610 N N . LEU A 1 199 ? -7.992 -5.964 -9.041 1.00 86.25 199 LEU A N 1
ATOM 1611 C CA . LEU A 1 199 ? -8.525 -6.525 -10.283 1.00 86.25 199 LEU A CA 1
ATOM 1612 C C . LEU A 1 199 ? -7.969 -5.799 -11.510 1.00 86.25 199 LEU A C 1
ATOM 1614 O O . LEU A 1 199 ? -7.532 -6.460 -12.446 1.00 86.25 199 LEU A O 1
ATOM 1618 N N . LEU A 1 200 ? -7.898 -4.465 -11.489 1.00 83.94 200 LEU A N 1
ATOM 1619 C CA . LEU A 1 200 ? -7.276 -3.687 -12.564 1.00 83.94 200 LEU A CA 1
ATOM 1620 C C . LEU A 1 200 ? -5.792 -4.041 -12.748 1.00 83.94 200 LEU A C 1
ATOM 1622 O O . LEU A 1 200 ? -5.358 -4.220 -13.883 1.00 83.94 200 LEU A O 1
ATOM 1626 N N . CYS A 1 201 ? -5.030 -4.232 -11.663 1.00 81.81 201 CYS A N 1
ATOM 1627 C CA . CYS A 1 201 ? -3.641 -4.701 -11.749 1.00 81.81 201 CYS A CA 1
ATOM 1628 C C . CYS A 1 201 ? -3.526 -6.081 -12.418 1.00 81.81 201 CYS A C 1
ATOM 1630 O O . CYS A 1 201 ? -2.597 -6.307 -13.192 1.00 81.81 201 CYS A O 1
ATOM 1632 N N . VAL A 1 202 ? -4.444 -7.005 -12.113 1.00 83.69 202 VAL A N 1
ATOM 1633 C CA . VAL A 1 202 ? -4.464 -8.355 -12.701 1.00 83.69 202 VAL A CA 1
ATOM 1634 C C . VAL A 1 202 ? -4.874 -8.303 -14.173 1.00 83.69 202 VAL A C 1
ATOM 1636 O O . VAL A 1 202 ? -4.244 -8.951 -15.004 1.00 83.69 202 VAL A O 1
ATOM 1639 N N . LEU A 1 203 ? -5.871 -7.489 -14.524 1.00 84.06 203 LEU A N 1
ATOM 1640 C CA . LEU A 1 203 ? -6.282 -7.276 -15.914 1.00 84.06 203 LEU A CA 1
ATOM 1641 C C . LEU A 1 203 ? -5.163 -6.621 -16.738 1.00 84.06 203 LEU A C 1
ATOM 1643 O O . LEU A 1 203 ? -4.936 -7.028 -17.875 1.00 84.06 203 LEU A O 1
ATOM 1647 N N . GLY A 1 204 ? -4.414 -5.680 -16.156 1.00 79.19 204 GLY A N 1
ATOM 1648 C CA . GLY A 1 204 ? -3.228 -5.092 -16.785 1.00 79.19 204 GLY A CA 1
ATOM 1649 C C . GLY A 1 204 ? -2.106 -6.092 -17.042 1.00 79.19 204 GLY A C 1
ATOM 1650 O O . GLY A 1 204 ? -1.428 -5.989 -18.059 1.00 79.19 204 GLY A O 1
ATOM 1651 N N . LEU A 1 205 ? -1.955 -7.095 -16.173 1.00 78.88 205 LEU A N 1
ATOM 1652 C CA . LEU A 1 205 ? -0.972 -8.162 -16.353 1.00 78.88 205 LEU A CA 1
ATOM 1653 C C . LEU A 1 205 ? -1.409 -9.204 -17.397 1.00 78.88 205 LEU A C 1
ATOM 1655 O O . LEU A 1 205 ? -0.575 -9.710 -18.143 1.00 78.88 205 LEU A O 1
ATOM 1659 N N . CYS A 1 206 ? -2.694 -9.573 -17.413 1.00 79.38 206 CYS A N 1
ATOM 1660 C CA . CYS A 1 206 ? -3.198 -10.691 -18.215 1.00 79.38 206 CYS A CA 1
ATOM 1661 C C . CYS A 1 206 ? -3.717 -10.296 -19.603 1.00 79.38 206 CYS A C 1
ATOM 1663 O O . CYS A 1 206 ? -3.687 -11.132 -20.502 1.00 79.38 206 CYS A O 1
ATOM 1665 N N . LEU A 1 207 ? -4.242 -9.077 -19.774 1.00 75.38 207 LEU A N 1
ATOM 1666 C CA . LEU A 1 207 ? -4.883 -8.648 -21.021 1.00 75.38 207 LEU A CA 1
ATOM 1667 C C . LEU A 1 207 ? -4.015 -7.675 -21.815 1.00 75.38 207 LEU A C 1
ATOM 1669 O O . LEU A 1 207 ? -3.679 -7.960 -22.961 1.00 75.38 207 LEU A O 1
ATOM 1673 N N . HIS A 1 208 ? -3.705 -6.508 -21.243 1.00 70.88 208 HIS A N 1
ATOM 1674 C CA . HIS A 1 208 ? -2.989 -5.453 -21.961 1.00 70.88 208 HIS A CA 1
ATOM 1675 C C . HIS A 1 208 ? -2.395 -4.410 -21.007 1.00 70.88 208 HIS A C 1
ATOM 1677 O O . HIS A 1 208 ? -3.076 -3.967 -20.079 1.00 70.88 208 HIS A O 1
ATOM 1683 N N . GLU A 1 209 ? -1.184 -3.908 -21.281 1.00 66.44 209 GLU A N 1
ATOM 1684 C CA . GLU A 1 209 ? -0.516 -2.961 -20.372 1.00 66.44 209 GLU A CA 1
ATOM 1685 C C . GLU A 1 209 ? -1.234 -1.600 -20.266 1.00 66.44 209 GLU A C 1
ATOM 1687 O O . GLU A 1 209 ? -0.992 -0.834 -19.337 1.00 66.44 209 GLU A O 1
ATOM 1692 N N . PHE A 1 210 ? -2.172 -1.310 -21.172 1.00 67.31 210 PHE A N 1
ATOM 1693 C CA . PHE A 1 210 ? -2.993 -0.088 -21.158 1.00 67.31 210 PHE A CA 1
ATOM 1694 C C . PHE A 1 210 ? -3.862 0.037 -19.895 1.00 67.31 210 PHE A C 1
ATOM 1696 O O . PHE A 1 210 ? -4.131 1.146 -19.436 1.00 67.31 210 PHE A O 1
ATOM 1703 N N . PHE A 1 211 ? -4.261 -1.079 -19.275 1.00 65.75 211 PHE A N 1
ATOM 1704 C CA . PHE A 1 211 ? -5.002 -1.024 -18.011 1.00 65.75 211 PHE A CA 1
ATOM 1705 C C . PHE A 1 211 ? -4.143 -0.500 -16.846 1.00 65.75 211 PHE A C 1
ATOM 1707 O O . PHE A 1 211 ? -4.705 0.008 -15.877 1.00 65.75 211 PHE A O 1
ATOM 1714 N N . TYR A 1 212 ? -2.803 -0.534 -16.939 1.00 62.84 212 TYR A N 1
ATOM 1715 C CA . TYR A 1 212 ? -1.945 0.121 -15.943 1.00 62.84 212 TYR A CA 1
ATOM 1716 C C . TYR A 1 212 ? -2.075 1.649 -15.975 1.00 62.84 212 TYR A C 1
ATOM 1718 O O . TYR A 1 212 ? -1.907 2.286 -14.936 1.00 62.84 212 TYR A O 1
ATOM 1726 N N . SER A 1 213 ? -2.449 2.242 -17.112 1.00 60.97 213 SER A N 1
ATOM 1727 C CA . SER A 1 213 ? -2.658 3.692 -17.233 1.00 60.97 213 SER A CA 1
ATOM 1728 C C . SER A 1 213 ? -3.904 4.177 -16.487 1.00 60.97 213 SER A C 1
ATOM 1730 O O . SER A 1 213 ? -3.897 5.280 -15.950 1.00 60.97 213 SER A O 1
ATOM 1732 N N . LEU A 1 214 ? -4.928 3.325 -16.354 1.00 61.47 214 LEU A N 1
ATOM 1733 C CA . LEU A 1 214 ? -6.112 3.576 -15.512 1.00 61.47 214 LEU A CA 1
ATOM 1734 C C . LEU A 1 214 ? -5.809 3.490 -14.008 1.00 61.47 214 LEU A C 1
ATOM 1736 O O . LEU A 1 214 ? -6.653 3.789 -13.173 1.00 61.47 214 LEU A O 1
ATOM 1740 N N . LEU A 1 215 ? -4.613 3.030 -13.644 1.00 58.91 215 LEU A N 1
ATOM 1741 C CA . LEU A 1 215 ? -4.213 2.793 -12.261 1.00 58.91 215 LEU A CA 1
ATOM 1742 C C . LEU A 1 215 ? -3.708 4.071 -11.553 1.00 58.91 215 LEU A C 1
ATOM 1744 O O . LEU A 1 215 ? -3.505 4.057 -10.336 1.00 58.91 215 LEU A O 1
ATOM 1748 N N . VAL A 1 216 ? -3.452 5.135 -12.327 1.00 55.97 216 VAL A N 1
ATOM 1749 C CA . VAL A 1 216 ? -2.958 6.455 -11.878 1.00 55.97 216 VAL A CA 1
ATOM 1750 C C . VAL A 1 216 ? -3.999 7.570 -12.088 1.00 55.97 216 VAL A C 1
ATOM 1752 O O . VAL A 1 216 ? -3.816 8.664 -11.559 1.00 55.97 216 VAL A O 1
ATOM 1755 N N . SER A 1 217 ? -5.085 7.299 -12.820 1.00 46.88 217 SER A N 1
ATOM 1756 C CA . SER A 1 217 ? -6.265 8.175 -12.921 1.00 46.88 217 SER A CA 1
ATOM 1757 C C . SER A 1 217 ? -7.155 8.059 -11.691 1.00 46.88 217 SER A C 1
ATOM 1759 O O . SER A 1 217 ? -7.595 9.114 -11.191 1.00 46.88 217 SER A O 1
#

Organism: NCBI:txid392030

Radius of gyration: 25.13 Å; chains: 1; bounding box: 65×34×75 Å

pLDDT: mean 83.11, std 9.65, range [46.88, 95.38]

Foldseek 3Di:
DDDDDDDDDDDDDPLVVLQDPVNVVCLVVPQDADPVRDSVVSSVVCVVLSSVLSVLSVVCVVPVVLVVLLVCLVVLVVVLVVLLVVLVVLCVVCPPQPPPPPQPDPVRLVVLVVQLVVLVVCCVVPNDPVSVVSNVVSVLVNCCNPVNDLVSSLVSLVVSLVSLVSSLSSVCSNSVVVVDDPVVQCVPPVSVVSVVLSVLSVCCNPPHVVSSVVNND